Protein AF-A0A832NB08-F1 (afdb_monomer_lite)

Foldseek 3Di:
DWDADPVGFIKDKDWDADLQQFTPDIDIDGGDHPVRVVVVQVVCVVVVHHDFDDDLQVVLVSNVSSVVNNVVVVHDHDPCSCVVNVVSVPDPDDDPHDPQPDADPDQDPVLQLCLLVLCVHPVNVPFAQPFDPVCLVLLVQCVVDPDPVSLLVSLLVCQVPGVDLVSLLVQLVVLRVVLSRCVSVVVNSNSNSSSSLSNCSDVVVVQRLSNRNNSSSNSSVNSVVSNVVCVVVVD

Sequence (235 aa):
MSWEHPDGALKVLKVNHSDLHGVVGLQGWERMAKEEFRALIRRWREVGRVPVEVPLAYCREMLRRAKGPTLRRGRPLPEGYEEWVSLLLGKEGEEEGVTRLEMAEALQAEALSTSAALLQRPEFRTWFLPLPEETASLASAWLHASSEEEREGLISRLLQEHMTRRGATILRTRLLYQAWLLQKEGNEEEARVAVLAATALLREHRIPYEKHPFLRALARKTLEALAAFHQEAGL

Radius of gyration: 19.82 Å; chains: 1; bounding box: 46×37×56 Å

pLDDT: mean 86.88, std 9.96, range [47.56, 97.81]

Secondary structure (DSSP, 8-state):
-EEE-TTSPEEEEEEEEETTTEEEEEEEEEEE-HHHHHHHHHHHHHTT-------HHHHHHHHHHHHHHHHHTTPPPPTTHHHHHHHHH-STT------PPPPPSS--HHHHHGGGGGGGSGGGTT------GGGHHHHHHHHH--SHHHHHHHHHHHHHHH--HHHHHHHHHHHHHHHHHHHHTT-HHHHHHHHHHHHHTSGGG---GGG-HHHHHHHHHHHHHHHHHHHHHT-

Structure (mmCIF, N/CA/C/O backbone):
data_AF-A0A832NB08-F1
#
_entry.id   AF-A0A832NB08-F1
#
loop_
_atom_site.group_PDB
_atom_site.id
_atom_site.type_symbol
_atom_site.label_atom_id
_atom_site.label_alt_id
_atom_site.label_comp_id
_atom_site.label_asym_id
_atom_site.label_entity_id
_atom_site.label_seq_id
_atom_site.pdbx_PDB_ins_code
_atom_site.Cartn_x
_atom_site.Cartn_y
_atom_site.Cartn_z
_atom_site.occupancy
_atom_site.B_iso_or_equiv
_atom_site.auth_seq_id
_atom_site.auth_comp_id
_atom_site.auth_asym_id
_atom_site.auth_atom_id
_atom_site.pdbx_PDB_model_num
ATOM 1 N N . MET A 1 1 ? 11.155 -5.612 -12.902 1.00 85.06 1 MET A N 1
ATOM 2 C CA . MET A 1 1 ? 11.158 -5.316 -14.348 1.00 85.06 1 MET A CA 1
ATOM 3 C C . MET A 1 1 ? 12.196 -6.196 -15.004 1.00 85.06 1 MET A C 1
ATOM 5 O O . MET A 1 1 ? 13.256 -6.374 -14.413 1.00 85.06 1 MET A O 1
ATOM 9 N N . SER A 1 2 ? 11.908 -6.745 -16.177 1.00 82.88 2 SER A N 1
ATOM 10 C CA . SER A 1 2 ? 12.872 -7.530 -16.948 1.00 82.88 2 SER A CA 1
ATOM 11 C C . SER A 1 2 ? 12.629 -7.352 -18.439 1.00 82.88 2 SER A C 1
ATOM 13 O O . SER A 1 2 ? 11.476 -7.227 -18.843 1.00 82.88 2 SER A O 1
ATOM 15 N N . TRP A 1 3 ? 13.691 -7.362 -19.237 1.00 84.94 3 TRP A N 1
ATOM 16 C CA . TRP A 1 3 ? 13.623 -7.356 -20.697 1.00 84.94 3 TRP A CA 1
ATOM 17 C C . TRP A 1 3 ? 14.759 -8.196 -21.280 1.00 84.94 3 TRP A C 1
ATOM 19 O O . TRP A 1 3 ? 15.772 -8.429 -20.620 1.00 84.94 3 TRP A O 1
ATOM 29 N N . GLU A 1 4 ? 14.561 -8.705 -22.491 1.00 84.81 4 GLU A N 1
ATOM 30 C CA . GLU A 1 4 ? 15.495 -9.624 -23.141 1.00 84.81 4 GLU A CA 1
ATOM 31 C C . GLU A 1 4 ? 16.555 -8.859 -23.946 1.00 84.81 4 GLU A C 1
ATOM 33 O O . GLU A 1 4 ? 16.248 -7.900 -24.656 1.00 84.81 4 GLU A O 1
ATOM 38 N N . HIS A 1 5 ? 17.814 -9.273 -23.811 1.00 80.69 5 HIS A N 1
ATOM 39 C CA . HIS A 1 5 ? 18.911 -8.847 -24.670 1.00 80.69 5 HIS A CA 1
ATOM 40 C C . HIS A 1 5 ? 18.878 -9.600 -26.010 1.00 80.69 5 HIS A C 1
ATOM 42 O O . HIS A 1 5 ? 18.359 -10.713 -26.080 1.00 80.69 5 HIS A O 1
ATOM 48 N N . PRO A 1 6 ? 19.515 -9.063 -27.070 1.00 79.62 6 PRO A N 1
ATOM 49 C CA . PRO A 1 6 ? 19.630 -9.754 -28.359 1.00 79.62 6 PRO A CA 1
ATOM 50 C C . PRO A 1 6 ? 20.290 -11.141 -28.291 1.00 79.62 6 PRO A C 1
ATOM 52 O O . PRO A 1 6 ? 20.084 -11.963 -29.176 1.00 79.62 6 PRO A O 1
ATOM 55 N N . ASP A 1 7 ? 21.093 -11.399 -27.258 1.00 85.94 7 ASP A N 1
ATOM 56 C CA . ASP A 1 7 ? 21.782 -12.671 -27.021 1.00 85.94 7 ASP A CA 1
ATOM 57 C C . ASP A 1 7 ? 20.945 -13.690 -26.219 1.00 85.94 7 ASP A C 1
ATOM 59 O O . ASP A 1 7 ? 21.437 -14.768 -25.887 1.00 85.94 7 ASP A O 1
ATOM 63 N N . GLY A 1 8 ? 19.696 -13.352 -25.886 1.00 85.69 8 GLY A N 1
ATOM 64 C CA . GLY A 1 8 ? 18.775 -14.195 -25.127 1.00 85.69 8 GLY A CA 1
ATOM 65 C C . GLY A 1 8 ? 18.919 -14.118 -23.602 1.00 85.69 8 GLY A C 1
ATOM 66 O O . GLY A 1 8 ? 18.133 -14.754 -22.893 1.00 85.69 8 GLY A O 1
ATOM 67 N N . ALA A 1 9 ? 19.876 -13.350 -23.065 1.00 89.62 9 ALA A N 1
ATOM 68 C CA . ALA A 1 9 ? 19.962 -13.088 -21.628 1.00 89.62 9 ALA A CA 1
ATOM 69 C C . ALA A 1 9 ? 18.880 -12.091 -21.182 1.00 89.62 9 ALA A C 1
ATOM 71 O O . ALA A 1 9 ? 18.390 -11.283 -21.966 1.00 89.62 9 ALA A O 1
ATOM 72 N N . LEU A 1 10 ? 18.510 -12.116 -19.902 1.00 90.38 10 LEU A N 1
ATOM 73 C CA . LEU A 1 10 ? 17.588 -11.137 -19.332 1.00 90.38 10 LEU A CA 1
ATOM 74 C C . LEU A 1 10 ? 18.348 -10.043 -18.601 1.00 90.38 10 LEU A C 1
ATOM 76 O O . LEU A 1 10 ? 19.176 -10.320 -17.736 1.00 90.38 10 LEU A O 1
ATOM 80 N N . LYS A 1 11 ? 17.982 -8.799 -18.878 1.00 89.25 11 LYS A N 1
ATOM 81 C CA . LYS A 1 11 ? 18.312 -7.665 -18.029 1.00 89.25 11 LYS A CA 1
ATOM 82 C C . LYS A 1 11 ? 17.186 -7.464 -17.032 1.00 89.25 11 LYS A C 1
ATOM 84 O O . LYS A 1 11 ? 16.015 -7.437 -17.410 1.00 89.25 11 LYS A O 1
ATOM 89 N N . VAL A 1 12 ? 17.514 -7.369 -15.748 1.00 90.62 12 VAL A N 1
ATOM 90 C CA . VAL A 1 12 ? 16.529 -7.357 -14.659 1.00 90.62 12 VAL A CA 1
ATOM 91 C C . VAL A 1 12 ? 16.786 -6.171 -13.747 1.00 90.62 12 VAL A C 1
ATOM 93 O O . VAL A 1 12 ? 17.879 -6.017 -13.219 1.00 90.62 12 VAL A O 1
ATOM 96 N N . LEU A 1 13 ? 15.756 -5.364 -13.506 1.00 90.44 13 LEU A N 1
ATOM 97 C CA . LEU A 1 13 ? 15.777 -4.283 -12.527 1.00 90.44 13 LEU A CA 1
ATOM 98 C C . LEU A 1 13 ? 14.716 -4.524 -11.454 1.00 90.44 13 LEU A C 1
ATOM 100 O O . LEU A 1 13 ? 13.517 -4.646 -11.737 1.00 90.44 13 LEU A O 1
ATOM 104 N N . LYS A 1 14 ? 15.157 -4.534 -10.201 1.00 91.06 14 LYS A N 1
ATOM 105 C CA . LYS A 1 14 ? 14.312 -4.519 -9.013 1.00 91.06 14 LYS A CA 1
ATOM 106 C C . LYS A 1 14 ? 14.439 -3.160 -8.343 1.00 91.06 14 LYS A C 1
ATOM 108 O O . LYS A 1 14 ? 15.530 -2.747 -7.960 1.00 91.06 14 LYS A O 1
ATOM 113 N N . VAL A 1 15 ? 13.303 -2.501 -8.151 1.00 90.75 15 VAL A N 1
ATOM 114 C CA . VAL A 1 15 ? 13.223 -1.245 -7.408 1.00 90.75 15 VAL A CA 1
ATOM 115 C C . VAL A 1 15 ? 12.277 -1.435 -6.239 1.00 90.75 15 VAL A C 1
ATOM 117 O O . VAL A 1 15 ? 11.150 -1.892 -6.410 1.00 90.75 15 VAL A O 1
ATOM 120 N N . ASN A 1 16 ? 12.753 -1.087 -5.050 1.00 89.75 16 ASN A N 1
ATOM 121 C CA . ASN A 1 16 ? 11.930 -0.978 -3.859 1.00 89.75 16 ASN A CA 1
ATOM 122 C C . ASN A 1 16 ? 11.607 0.503 -3.661 1.00 89.75 16 ASN A C 1
ATOM 124 O O . ASN A 1 16 ? 12.513 1.341 -3.636 1.00 89.75 16 ASN A O 1
ATOM 128 N N . HIS A 1 17 ? 10.332 0.830 -3.484 1.00 89.44 17 HIS A N 1
ATOM 129 C CA . HIS A 1 17 ? 9.908 2.193 -3.193 1.00 89.44 17 HIS A CA 1
ATOM 130 C C . HIS A 1 17 ? 8.880 2.235 -2.060 1.00 89.44 17 HIS A C 1
ATOM 132 O O . HIS A 1 17 ? 8.259 1.236 -1.709 1.00 89.44 17 HIS A O 1
ATOM 138 N N . SER A 1 18 ? 8.709 3.425 -1.499 1.00 84.88 18 SER A N 1
ATOM 139 C CA . SER A 1 18 ? 7.729 3.780 -0.482 1.00 84.88 18 SER A CA 1
ATOM 140 C C . SER A 1 18 ? 7.059 5.085 -0.900 1.00 84.88 18 SER A C 1
ATOM 142 O O . SER A 1 18 ? 7.736 6.007 -1.350 1.00 84.88 18 SER A O 1
ATOM 144 N N . ASP A 1 19 ? 5.747 5.212 -0.711 1.00 79.06 19 ASP A N 1
ATOM 145 C CA . ASP A 1 19 ? 5.048 6.476 -0.998 1.00 79.06 19 ASP A CA 1
ATOM 146 C C . ASP A 1 19 ? 5.542 7.631 -0.113 1.00 79.06 19 ASP A C 1
ATOM 148 O O . ASP A 1 19 ? 5.446 8.804 -0.484 1.00 79.06 19 ASP A O 1
ATOM 152 N N . LEU A 1 20 ? 6.093 7.296 1.058 1.00 77.12 20 LEU A N 1
ATOM 153 C CA . LEU A 1 20 ? 6.637 8.254 2.011 1.00 77.12 20 LEU A CA 1
ATOM 154 C C . LEU A 1 20 ? 8.099 8.576 1.739 1.00 77.12 20 LEU A C 1
ATOM 156 O O . LEU A 1 20 ? 8.462 9.754 1.714 1.00 77.12 20 LEU A O 1
ATOM 160 N N . HIS A 1 21 ? 8.922 7.545 1.551 1.00 82.50 21 HIS A N 1
ATOM 161 C CA . HIS A 1 21 ? 10.378 7.686 1.476 1.00 82.50 21 HIS A CA 1
ATOM 162 C C . HIS A 1 21 ? 10.926 7.710 0.044 1.00 82.50 21 HIS A C 1
ATOM 164 O O . HIS A 1 21 ? 12.120 7.941 -0.136 1.00 82.50 21 HIS A O 1
ATOM 170 N N . GLY A 1 22 ? 10.066 7.512 -0.955 1.00 89.62 22 GLY A N 1
ATOM 171 C CA . GLY A 1 22 ? 10.437 7.437 -2.362 1.00 89.62 22 GLY A CA 1
ATOM 172 C C . GLY A 1 22 ? 11.173 6.143 -2.687 1.00 89.62 22 GLY A C 1
ATOM 173 O O . GLY A 1 22 ? 10.848 5.089 -2.146 1.00 89.62 22 GLY A O 1
ATOM 174 N N . VAL A 1 23 ? 12.159 6.202 -3.575 1.00 92.06 23 VAL A N 1
ATOM 175 C CA . VAL A 1 23 ? 13.036 5.069 -3.899 1.00 92.06 23 VAL A CA 1
ATOM 176 C C . VAL A 1 23 ? 13.886 4.720 -2.675 1.00 92.06 23 VAL A C 1
ATOM 178 O O . VAL A 1 23 ? 14.671 5.542 -2.208 1.00 92.06 23 VAL A O 1
ATOM 181 N N . VAL A 1 24 ? 13.722 3.502 -2.149 1.00 90.56 24 VAL A N 1
ATOM 182 C CA . VAL A 1 24 ? 14.436 3.022 -0.949 1.00 90.56 24 VAL A CA 1
ATOM 183 C C . VAL A 1 24 ? 15.521 2.000 -1.265 1.00 90.56 24 VAL A C 1
ATOM 185 O O . VAL A 1 24 ? 16.381 1.747 -0.429 1.00 90.56 24 VAL A O 1
ATOM 188 N N . GLY A 1 25 ? 15.505 1.412 -2.459 1.00 91.25 25 GLY A N 1
ATOM 189 C CA . GLY A 1 25 ? 16.551 0.496 -2.888 1.00 91.25 25 GLY A CA 1
ATOM 190 C C . GLY A 1 25 ? 16.430 0.130 -4.356 1.00 91.25 25 GLY A C 1
ATOM 191 O O . GLY A 1 25 ? 15.337 0.150 -4.926 1.00 91.25 25 GLY A O 1
ATOM 192 N N . LEU A 1 26 ? 17.565 -0.222 -4.947 1.00 92.50 26 LEU A N 1
ATOM 193 C CA . LEU A 1 26 ? 17.692 -0.589 -6.348 1.00 92.50 26 LEU A CA 1
ATOM 194 C C . LEU A 1 26 ? 18.685 -1.745 -6.474 1.00 92.50 26 LEU A C 1
ATOM 196 O O . LEU A 1 26 ? 19.724 -1.745 -5.822 1.00 92.50 26 LEU A O 1
ATOM 200 N N . GLN A 1 27 ? 18.333 -2.747 -7.273 1.00 91.62 27 GLN A N 1
ATOM 201 C CA . GLN A 1 27 ? 19.201 -3.868 -7.623 1.00 91.62 27 GLN A CA 1
ATOM 202 C C . GLN A 1 27 ? 19.004 -4.184 -9.100 1.00 91.62 27 GLN A C 1
ATOM 204 O O . GLN A 1 27 ? 17.877 -4.448 -9.528 1.00 91.62 27 GLN A O 1
ATOM 209 N N . GLY A 1 28 ? 20.089 -4.139 -9.863 1.00 90.25 28 GLY A N 1
ATOM 210 C CA . GLY A 1 28 ? 20.092 -4.428 -11.287 1.00 90.25 28 GLY A CA 1
ATOM 211 C C . GLY A 1 28 ? 20.997 -5.608 -11.615 1.00 90.25 28 GLY A C 1
ATOM 212 O O . GLY A 1 28 ? 22.054 -5.774 -11.010 1.00 90.25 28 GLY A O 1
ATOM 213 N N . TRP A 1 29 ? 20.576 -6.417 -12.578 1.00 91.81 29 TRP A N 1
ATOM 214 C CA . TRP A 1 29 ? 21.353 -7.501 -13.166 1.00 91.81 29 TRP A CA 1
ATOM 215 C C . TRP A 1 29 ? 21.389 -7.281 -14.671 1.00 91.81 29 TRP A C 1
ATOM 217 O O . TRP A 1 29 ? 20.349 -7.354 -15.323 1.00 91.81 29 TRP A O 1
ATOM 227 N N . GLU A 1 30 ? 22.568 -6.970 -15.211 1.00 88.31 30 GLU A N 1
ATOM 228 C CA . GLU A 1 30 ? 22.735 -6.685 -16.643 1.00 88.31 30 GLU A CA 1
ATOM 229 C C . GLU A 1 30 ? 22.433 -7.920 -17.491 1.00 88.31 30 GLU A C 1
ATOM 231 O O . GLU A 1 30 ? 21.777 -7.835 -18.522 1.00 88.31 30 GLU A O 1
ATOM 236 N N . ARG A 1 31 ? 22.892 -9.082 -17.019 1.00 90.94 31 ARG A N 1
ATOM 237 C CA . ARG A 1 31 ? 22.706 -10.374 -17.671 1.00 90.94 31 ARG A CA 1
ATOM 238 C C . ARG A 1 31 ? 22.331 -11.400 -16.612 1.00 90.94 31 ARG A C 1
ATOM 240 O O . ARG A 1 31 ? 23.099 -11.650 -15.689 1.00 90.94 31 ARG A O 1
ATOM 247 N N . MET A 1 32 ? 21.144 -11.967 -16.748 1.00 94.12 32 MET A N 1
ATOM 248 C CA . MET A 1 32 ? 20.602 -13.042 -15.927 1.00 94.12 32 MET A CA 1
ATOM 249 C C . MET A 1 32 ? 20.100 -14.138 -16.861 1.00 94.12 32 MET A C 1
ATOM 251 O O . MET A 1 32 ? 19.381 -13.853 -17.823 1.00 94.12 32 MET A O 1
ATOM 255 N N . ALA A 1 33 ? 20.461 -15.392 -16.594 1.00 93.69 33 ALA A N 1
ATOM 256 C CA . ALA A 1 33 ? 19.932 -16.498 -17.384 1.00 93.69 33 ALA A CA 1
ATOM 257 C C . ALA A 1 33 ? 18.415 -16.635 -17.161 1.00 93.69 33 ALA A C 1
ATOM 259 O O . ALA A 1 33 ? 17.898 -16.368 -16.069 1.00 93.69 33 ALA A O 1
ATOM 260 N N . LYS A 1 34 ? 17.671 -17.086 -18.179 1.00 91.94 34 LYS A N 1
ATOM 261 C CA . LYS A 1 34 ? 16.209 -17.267 -18.075 1.00 91.94 34 LYS A CA 1
ATOM 262 C C . LYS A 1 34 ? 15.845 -18.239 -16.947 1.00 91.94 34 LYS A C 1
ATOM 264 O O . LYS A 1 34 ? 14.847 -18.045 -16.254 1.00 91.94 34 LYS A O 1
ATOM 269 N N . GLU A 1 35 ? 16.667 -19.257 -16.720 1.00 93.44 35 GLU A N 1
ATOM 270 C CA . GLU A 1 35 ? 16.520 -20.255 -15.659 1.00 93.44 35 GLU A CA 1
ATOM 271 C C . GLU A 1 35 ? 16.689 -19.633 -14.268 1.00 93.44 35 GLU A C 1
ATOM 273 O O . GLU A 1 35 ? 15.883 -19.901 -13.372 1.00 93.44 35 GLU A O 1
ATOM 278 N N . GLU A 1 36 ? 17.685 -18.759 -14.099 1.00 93.56 36 GLU A N 1
ATOM 279 C CA . GLU A 1 36 ? 17.924 -18.017 -12.856 1.00 93.56 36 GLU A CA 1
ATOM 280 C C . GLU A 1 36 ? 16.775 -17.055 -12.560 1.00 93.56 36 GLU A C 1
ATOM 282 O O . GLU A 1 36 ? 16.286 -16.995 -11.428 1.00 93.56 36 GLU A O 1
ATOM 287 N N . PHE A 1 37 ? 16.283 -16.357 -13.586 1.00 92.38 37 PHE A N 1
ATOM 288 C CA . PHE A 1 37 ? 15.125 -15.481 -13.458 1.00 92.38 37 PHE A CA 1
ATOM 289 C C . PHE A 1 37 ? 13.874 -16.268 -13.059 1.00 92.38 37 PHE A C 1
ATOM 291 O O . PHE A 1 37 ? 13.193 -15.909 -12.100 1.00 92.38 37 PHE A O 1
ATOM 298 N N . ARG A 1 38 ? 13.601 -17.408 -13.705 1.00 92.12 38 ARG A N 1
ATOM 299 C CA . ARG A 1 38 ? 12.498 -18.303 -13.311 1.00 92.12 38 ARG A CA 1
ATOM 300 C C . ARG A 1 38 ? 12.652 -18.795 -11.869 1.00 92.12 38 ARG A C 1
ATOM 302 O O . ARG A 1 38 ? 11.662 -18.851 -11.143 1.00 92.12 38 ARG A O 1
ATOM 309 N N . ALA A 1 39 ? 13.867 -19.120 -11.427 1.00 92.81 39 ALA A N 1
ATOM 310 C CA . ALA A 1 39 ? 14.133 -19.503 -10.040 1.00 92.81 39 ALA A CA 1
ATOM 311 C C . ALA A 1 39 ? 13.919 -18.339 -9.054 1.00 92.81 39 ALA A C 1
ATOM 313 O O . ALA A 1 39 ? 13.398 -18.546 -7.959 1.00 92.81 39 ALA A O 1
ATOM 314 N N . LEU A 1 40 ? 14.271 -17.105 -9.429 1.00 90.81 40 LEU A N 1
ATOM 315 C CA . LEU A 1 40 ? 13.954 -15.901 -8.657 1.00 90.81 40 LEU A CA 1
ATOM 316 C C . LEU A 1 40 ? 12.436 -15.711 -8.513 1.00 90.81 40 LEU A C 1
ATOM 318 O O . LEU A 1 40 ? 11.954 -15.517 -7.399 1.00 90.81 40 LEU A O 1
ATOM 322 N N . ILE A 1 41 ? 11.688 -15.835 -9.612 1.00 90.81 41 ILE A N 1
ATOM 323 C CA . ILE A 1 41 ? 10.224 -15.731 -9.617 1.00 90.81 41 ILE A CA 1
ATOM 324 C C . ILE A 1 41 ? 9.569 -16.828 -8.765 1.00 90.81 41 ILE A C 1
ATOM 326 O O . ILE A 1 41 ? 8.650 -16.534 -8.001 1.00 90.81 41 ILE A O 1
ATOM 330 N N . ARG A 1 42 ? 10.052 -18.077 -8.831 1.00 91.06 42 ARG A N 1
ATOM 331 C CA . ARG A 1 42 ? 9.555 -19.169 -7.970 1.00 91.06 42 ARG A CA 1
ATOM 332 C C . ARG A 1 42 ? 9.747 -18.866 -6.484 1.00 91.06 42 ARG A C 1
ATOM 334 O O . ARG A 1 42 ? 8.775 -18.929 -5.739 1.00 91.06 42 ARG A O 1
ATOM 341 N N . ARG A 1 43 ? 10.941 -18.415 -6.083 1.00 89.81 43 ARG A N 1
ATOM 342 C CA . ARG A 1 43 ? 11.218 -18.004 -4.693 1.00 89.81 43 ARG A CA 1
ATOM 343 C C . ARG A 1 43 ? 10.301 -16.880 -4.218 1.00 89.81 43 ARG A C 1
ATOM 345 O O . ARG A 1 43 ? 9.910 -16.850 -3.059 1.00 89.81 43 ARG A O 1
ATOM 352 N N . TRP A 1 44 ? 9.950 -15.937 -5.094 1.00 87.69 44 TRP A N 1
ATOM 353 C CA . TRP A 1 44 ? 8.986 -14.889 -4.751 1.00 87.69 44 TRP A CA 1
ATOM 354 C C . TRP A 1 44 ? 7.592 -15.461 -4.498 1.00 87.69 44 TRP A C 1
ATOM 356 O O . TRP A 1 44 ? 6.975 -15.104 -3.496 1.00 87.69 44 TRP A O 1
ATOM 366 N N . ARG A 1 45 ? 7.134 -16.398 -5.333 1.00 86.06 45 ARG A N 1
ATOM 367 C CA . ARG A 1 45 ? 5.841 -17.069 -5.139 1.00 86.06 45 ARG A CA 1
ATOM 368 C C . ARG A 1 45 ? 5.790 -17.865 -3.835 1.00 86.06 45 ARG A C 1
ATOM 370 O O . ARG A 1 45 ? 4.788 -17.788 -3.137 1.00 86.06 45 ARG A O 1
ATOM 377 N N . GLU A 1 46 ? 6.874 -18.550 -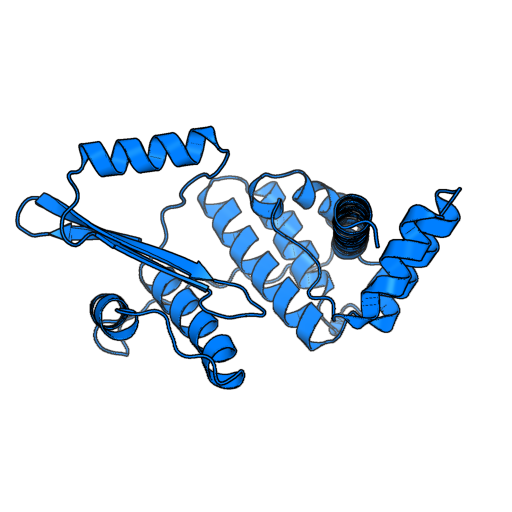3.472 1.00 87.06 46 GLU A N 1
ATOM 378 C CA . GLU A 1 46 ? 6.988 -19.297 -2.206 1.00 87.06 46 GLU A CA 1
ATOM 379 C C . GLU A 1 46 ? 6.803 -18.402 -0.970 1.00 87.06 46 GLU A C 1
ATOM 381 O O . GLU A 1 46 ? 6.228 -18.835 0.025 1.00 87.06 46 GLU A O 1
ATOM 386 N N . VAL A 1 47 ? 7.218 -17.131 -1.039 1.00 82.50 47 VAL A N 1
ATOM 387 C CA . VAL A 1 47 ? 7.003 -16.144 0.037 1.00 82.50 47 VAL A CA 1
ATOM 388 C C . VAL A 1 47 ? 5.723 -15.314 -0.147 1.00 82.50 47 VAL A C 1
ATOM 390 O O . VAL A 1 47 ? 5.580 -14.249 0.460 1.00 82.50 47 VAL A O 1
ATOM 393 N N . GLY A 1 48 ? 4.801 -15.772 -0.998 1.00 78.00 48 GLY A N 1
ATOM 394 C CA . GLY A 1 48 ? 3.503 -15.136 -1.238 1.00 78.00 48 GLY A CA 1
ATOM 395 C C . GLY A 1 48 ? 3.560 -13.862 -2.085 1.00 78.00 48 GLY A C 1
ATOM 396 O O . GLY A 1 48 ? 2.639 -13.052 -2.030 1.00 78.00 48 GLY A O 1
ATOM 397 N N . ARG A 1 49 ? 4.639 -13.642 -2.847 1.00 79.44 49 ARG A N 1
ATOM 398 C CA . ARG A 1 49 ? 4.758 -12.525 -3.796 1.00 79.44 49 ARG A CA 1
ATOM 399 C C . ARG A 1 49 ? 4.494 -13.028 -5.208 1.00 79.44 49 ARG A C 1
ATOM 401 O O . ARG A 1 49 ? 5.331 -13.712 -5.798 1.00 79.44 49 ARG A O 1
ATOM 408 N N . VAL A 1 50 ? 3.344 -12.663 -5.760 1.00 78.56 50 VAL A N 1
ATOM 409 C CA . VAL A 1 50 ? 2.972 -13.012 -7.132 1.00 78.56 50 VAL A CA 1
ATOM 410 C C . VAL A 1 50 ? 3.450 -11.898 -8.071 1.00 78.56 50 VAL A C 1
ATOM 412 O O . VAL A 1 50 ? 3.090 -10.738 -7.881 1.00 78.56 50 VAL A O 1
ATOM 415 N N . PRO A 1 51 ? 4.329 -12.193 -9.044 1.00 82.69 51 PRO A N 1
ATOM 416 C CA . PRO A 1 51 ? 4.703 -11.215 -10.050 1.00 82.69 51 PRO A CA 1
ATOM 417 C C . PRO A 1 51 ? 3.576 -11.068 -11.070 1.00 82.69 51 PRO A C 1
ATOM 419 O O . PRO A 1 51 ? 3.116 -12.065 -11.625 1.00 82.69 51 PRO A O 1
ATOM 422 N N . VAL A 1 52 ? 3.203 -9.820 -11.342 1.00 83.38 52 VAL A N 1
ATOM 423 C CA . VAL A 1 52 ? 2.213 -9.444 -12.354 1.00 83.38 52 VAL A CA 1
ATOM 424 C C . VAL A 1 52 ? 2.938 -8.876 -13.566 1.00 83.38 52 VAL A C 1
ATOM 426 O O . VAL A 1 52 ? 3.858 -8.064 -13.426 1.00 83.38 52 VAL A O 1
ATOM 429 N N . GLU A 1 53 ? 2.533 -9.304 -14.758 1.00 84.75 53 GLU A N 1
ATOM 430 C CA . GLU A 1 53 ? 3.002 -8.706 -16.003 1.00 84.75 53 GLU A CA 1
ATOM 431 C C . GLU A 1 53 ? 2.277 -7.380 -16.243 1.00 84.75 53 GLU A C 1
ATOM 433 O O . GLU A 1 53 ? 1.050 -7.296 -16.182 1.00 84.75 53 GLU A O 1
ATOM 438 N N . VAL A 1 54 ? 3.046 -6.319 -16.483 1.00 83.44 54 VA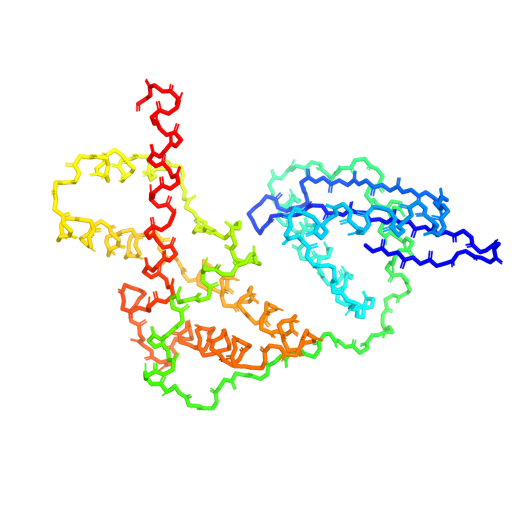L A N 1
ATOM 439 C CA . VAL A 1 54 ? 2.527 -4.955 -16.619 1.00 83.44 54 VAL A CA 1
ATOM 440 C C . VAL A 1 54 ? 3.185 -4.254 -17.807 1.00 83.44 54 VAL A C 1
ATOM 442 O O . VAL A 1 54 ? 4.347 -4.542 -18.108 1.00 83.44 54 VAL A O 1
ATOM 445 N N . PRO A 1 55 ? 2.501 -3.297 -18.462 1.00 83.12 55 PRO A N 1
ATOM 446 C CA . PRO A 1 55 ? 3.112 -2.494 -19.511 1.00 83.12 55 PRO A CA 1
ATOM 447 C C . PRO A 1 55 ? 4.336 -1.724 -19.002 1.00 83.12 55 PRO A C 1
ATOM 449 O O . PRO A 1 55 ? 4.397 -1.305 -17.842 1.00 83.12 55 PRO A O 1
ATOM 452 N N . LEU A 1 56 ? 5.294 -1.456 -19.889 1.00 80.00 56 LEU A N 1
ATOM 453 C CA . LEU A 1 56 ? 6.487 -0.674 -19.551 1.00 80.00 56 LEU A CA 1
ATOM 454 C C . LEU A 1 56 ? 6.136 0.732 -19.026 1.00 80.00 56 LEU A C 1
ATOM 456 O O . LEU A 1 56 ? 6.761 1.205 -18.074 1.00 80.00 56 LEU A O 1
ATOM 460 N N . ALA A 1 57 ? 5.084 1.351 -19.570 1.00 79.56 57 ALA A N 1
ATOM 461 C CA . ALA A 1 57 ? 4.575 2.649 -19.124 1.00 79.56 57 ALA A CA 1
ATOM 462 C C . ALA A 1 57 ? 4.179 2.665 -17.641 1.00 79.56 57 ALA A C 1
ATOM 464 O O . ALA A 1 57 ? 4.463 3.628 -16.926 1.00 79.56 57 ALA A O 1
ATOM 465 N N . TYR A 1 58 ? 3.609 1.565 -17.135 1.00 82.75 58 TYR A N 1
ATOM 466 C CA . TYR A 1 58 ? 3.322 1.413 -15.708 1.00 82.75 58 TYR A CA 1
ATOM 467 C C . TYR A 1 58 ? 4.600 1.503 -14.878 1.00 82.75 58 TYR A C 1
ATOM 469 O O . TYR A 1 58 ? 4.679 2.255 -13.907 1.00 82.75 58 TYR A O 1
ATOM 477 N N . CYS A 1 59 ? 5.622 0.751 -15.281 1.00 84.19 59 CYS A N 1
ATOM 478 C CA . CYS A 1 59 ? 6.892 0.710 -14.576 1.00 84.19 59 CYS A CA 1
ATOM 479 C C . CYS A 1 59 ? 7.559 2.091 -14.528 1.00 84.19 59 CYS A C 1
ATOM 481 O O . CYS A 1 59 ? 8.025 2.521 -13.471 1.00 84.19 59 CYS A O 1
ATOM 483 N N . ARG A 1 60 ? 7.559 2.809 -15.655 1.00 82.00 60 ARG A N 1
ATOM 484 C CA . ARG A 1 60 ? 8.110 4.166 -15.762 1.00 82.00 60 ARG A CA 1
ATOM 485 C C . ARG A 1 60 ? 7.352 5.159 -14.885 1.00 82.00 60 ARG A C 1
ATOM 487 O O . ARG A 1 60 ? 7.985 5.924 -14.160 1.00 82.00 60 ARG A O 1
ATOM 494 N N . GLU A 1 61 ? 6.022 5.114 -14.884 1.00 82.31 61 GLU A N 1
ATOM 495 C CA . GLU A 1 61 ? 5.204 5.969 -14.020 1.00 82.31 61 GLU A CA 1
ATOM 496 C C . GLU A 1 61 ? 5.491 5.720 -12.534 1.00 82.31 61 GLU A C 1
ATOM 498 O O . GLU A 1 61 ? 5.693 6.665 -11.768 1.00 82.31 61 GLU A O 1
ATOM 503 N N . MET A 1 62 ? 5.602 4.456 -12.117 1.00 85.25 62 MET A N 1
ATOM 504 C CA . MET A 1 62 ? 5.943 4.121 -10.732 1.00 85.25 62 MET A CA 1
ATOM 505 C C . MET A 1 62 ? 7.322 4.659 -10.324 1.00 85.25 62 MET A C 1
ATOM 507 O O . MET A 1 62 ? 7.467 5.195 -9.222 1.00 85.25 62 MET A O 1
ATOM 511 N N . LEU A 1 63 ? 8.317 4.603 -11.216 1.00 87.31 63 LEU A N 1
ATOM 512 C CA . LEU A 1 63 ? 9.643 5.186 -10.979 1.00 87.31 63 LEU A CA 1
ATOM 513 C C . LEU A 1 63 ? 9.591 6.716 -10.867 1.00 87.31 63 LEU A C 1
ATOM 515 O O . LEU A 1 63 ? 10.138 7.280 -9.916 1.00 87.31 63 LEU A O 1
ATOM 519 N N . ARG A 1 64 ? 8.885 7.399 -11.780 1.00 84.62 64 ARG A N 1
ATOM 520 C CA . ARG A 1 64 ? 8.694 8.862 -11.728 1.00 84.62 64 ARG A CA 1
ATOM 521 C C . ARG A 1 64 ? 8.040 9.286 -10.410 1.00 84.62 64 ARG A C 1
ATOM 523 O O . ARG A 1 64 ? 8.527 10.199 -9.737 1.00 84.62 64 ARG A O 1
ATOM 530 N N . ARG A 1 65 ? 6.985 8.578 -9.990 1.00 83.19 65 ARG A N 1
ATOM 531 C CA . ARG A 1 65 ? 6.275 8.840 -8.728 1.00 83.19 65 ARG A CA 1
ATOM 532 C C . ARG A 1 65 ? 7.145 8.585 -7.500 1.00 83.19 65 ARG A C 1
ATOM 534 O O . ARG A 1 65 ? 7.075 9.366 -6.551 1.00 83.19 65 ARG A O 1
ATOM 541 N N . ALA A 1 66 ? 7.983 7.550 -7.524 1.00 88.12 66 ALA A N 1
ATOM 542 C CA . ALA A 1 66 ? 8.901 7.229 -6.433 1.00 88.12 66 ALA A CA 1
ATOM 543 C C . ALA A 1 66 ? 10.084 8.212 -6.322 1.00 88.12 66 ALA A C 1
ATOM 545 O O . ALA A 1 66 ? 10.545 8.473 -5.210 1.00 88.12 66 ALA A O 1
ATOM 546 N N . LYS A 1 67 ? 10.552 8.800 -7.433 1.00 89.12 67 LYS A N 1
ATOM 547 C CA . LYS A 1 67 ? 11.668 9.770 -7.452 1.00 89.12 67 LYS A CA 1
ATOM 548 C C . LYS A 1 67 ? 11.347 11.042 -6.660 1.00 89.12 67 LYS A C 1
ATOM 550 O O . LYS A 1 67 ? 12.165 11.518 -5.874 1.00 89.12 67 LYS A O 1
ATOM 555 N N . GLY A 1 68 ? 10.138 11.583 -6.829 1.00 86.62 68 GLY A N 1
ATOM 556 C CA . GLY A 1 68 ? 9.731 12.860 -6.229 1.00 86.62 68 GLY A CA 1
ATOM 557 C C . GLY A 1 68 ? 9.880 12.929 -4.697 1.00 86.62 68 GLY A C 1
ATOM 558 O O . GLY A 1 68 ? 10.487 13.876 -4.197 1.00 86.62 68 GLY A O 1
ATOM 559 N N . PRO A 1 69 ? 9.335 11.970 -3.921 1.00 85.69 69 PRO A N 1
ATOM 560 C CA . PRO A 1 69 ? 9.509 11.938 -2.470 1.00 85.69 69 PRO A CA 1
ATOM 561 C C . PRO A 1 69 ? 10.969 11.829 -2.008 1.00 85.69 69 PRO A C 1
ATOM 563 O O . PRO A 1 69 ? 11.301 12.461 -1.007 1.00 85.69 69 PRO A O 1
ATOM 566 N N . THR A 1 70 ? 11.833 11.095 -2.723 1.00 86.62 70 THR A N 1
ATOM 567 C CA . THR A 1 70 ? 13.269 10.992 -2.393 1.00 86.62 70 THR A CA 1
ATOM 568 C C . THR A 1 70 ? 13.940 12.362 -2.473 1.00 86.62 70 THR A C 1
ATOM 570 O O . THR A 1 70 ? 14.531 12.819 -1.494 1.00 86.62 70 THR A O 1
ATOM 573 N N . LEU A 1 71 ? 13.758 13.059 -3.600 1.00 88.81 71 LEU A N 1
ATOM 574 C CA . LEU A 1 71 ? 14.389 14.358 -3.849 1.00 88.81 71 LEU A CA 1
ATOM 575 C C . LEU A 1 71 ? 13.857 15.460 -2.927 1.00 88.81 71 LEU A C 1
ATOM 577 O O . LEU A 1 71 ? 14.637 16.226 -2.371 1.00 88.81 71 LEU A O 1
ATOM 581 N N . ARG A 1 72 ? 12.537 15.521 -2.696 1.00 87.12 72 ARG A N 1
ATOM 582 C CA . ARG A 1 72 ? 11.935 16.524 -1.792 1.00 87.12 72 ARG A CA 1
ATOM 583 C C . ARG A 1 72 ? 12.425 16.420 -0.348 1.00 87.12 72 ARG A C 1
ATOM 585 O O . ARG A 1 72 ? 12.335 17.397 0.383 1.00 87.12 72 ARG A O 1
ATOM 592 N N . ARG A 1 73 ? 12.902 15.245 0.070 1.00 85.31 73 ARG A N 1
ATOM 593 C CA . ARG A 1 73 ? 13.480 15.014 1.401 1.00 85.31 73 ARG A CA 1
ATOM 594 C C . ARG A 1 73 ? 14.998 15.242 1.440 1.00 85.31 73 ARG A C 1
ATOM 596 O O . ARG A 1 73 ? 15.615 14.916 2.445 1.00 85.31 73 ARG A O 1
ATOM 603 N N . GLY A 1 74 ? 15.605 15.732 0.355 1.00 87.62 74 GLY A N 1
ATOM 604 C CA . GLY A 1 74 ? 17.051 15.950 0.265 1.00 87.62 74 GLY A CA 1
ATOM 605 C C . GLY A 1 74 ? 17.881 14.664 0.305 1.00 87.62 74 GLY A C 1
ATOM 606 O O . GLY A 1 74 ? 19.078 14.721 0.566 1.00 87.62 74 GLY A O 1
ATOM 607 N N . ARG A 1 75 ? 17.266 13.494 0.077 1.00 88.69 75 ARG A N 1
ATOM 608 C CA . ARG A 1 75 ? 17.988 12.218 0.054 1.00 88.69 75 ARG A CA 1
ATOM 609 C C . ARG A 1 75 ? 18.571 11.974 -1.340 1.00 88.69 75 ARG A C 1
ATOM 611 O O . ARG A 1 75 ? 17.872 12.225 -2.325 1.00 88.69 75 ARG A O 1
ATOM 618 N N . PRO A 1 76 ? 19.798 11.437 -1.442 1.00 90.94 76 PRO A N 1
ATOM 619 C CA . PRO A 1 76 ? 20.313 10.973 -2.720 1.00 90.94 76 PRO A CA 1
ATOM 620 C C . PRO A 1 76 ? 19.500 9.767 -3.208 1.00 90.94 76 PRO A C 1
ATOM 622 O O . PRO A 1 76 ? 18.963 8.989 -2.412 1.00 90.94 76 PRO A O 1
ATOM 625 N N . LEU A 1 77 ? 19.408 9.615 -4.527 1.00 91.75 77 LEU A N 1
ATOM 626 C CA . LEU A 1 77 ? 18.900 8.387 -5.136 1.00 91.75 77 LEU A CA 1
ATOM 627 C C . LEU A 1 77 ? 19.920 7.254 -4.929 1.00 91.75 77 LEU A C 1
ATOM 629 O O . LEU A 1 77 ? 21.111 7.542 -4.797 1.00 91.75 77 LEU A O 1
ATOM 633 N N . PRO A 1 78 ? 19.486 5.979 -4.899 1.00 91.62 78 PRO A N 1
ATOM 634 C CA . PRO A 1 78 ? 20.419 4.858 -4.849 1.00 91.62 78 PRO A CA 1
ATOM 635 C C . PRO A 1 78 ? 21.422 4.893 -6.006 1.00 91.62 78 PRO A C 1
ATOM 637 O O . PRO A 1 78 ? 21.095 5.341 -7.108 1.00 91.62 78 PRO A O 1
ATOM 640 N N . GLU A 1 79 ? 22.625 4.381 -5.759 1.00 90.12 79 GLU A N 1
ATOM 641 C CA . GLU A 1 79 ? 23.662 4.238 -6.782 1.00 90.12 79 GLU A CA 1
ATOM 642 C C . GLU A 1 79 ? 23.135 3.472 -8.008 1.00 90.12 79 GLU A C 1
ATOM 644 O O . GLU A 1 79 ? 22.331 2.542 -7.887 1.00 90.12 79 GLU A O 1
ATOM 649 N N . GLY A 1 80 ? 23.529 3.917 -9.203 1.00 87.75 80 GLY A N 1
ATOM 650 C CA . GLY A 1 80 ? 23.065 3.357 -10.473 1.00 8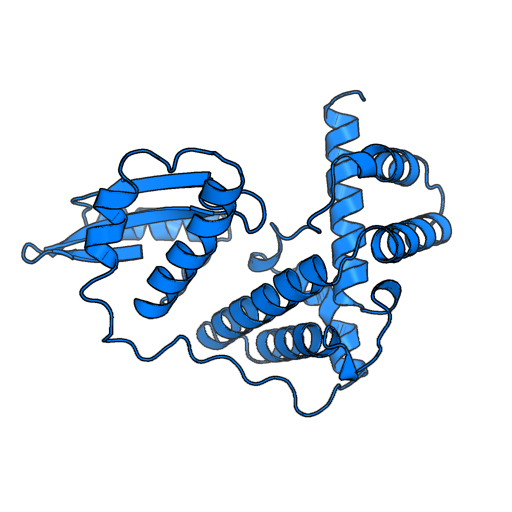7.75 80 GLY A CA 1
ATOM 651 C C . GLY A 1 80 ? 21.621 3.711 -10.853 1.00 87.75 80 GLY A C 1
ATOM 652 O O . GLY A 1 80 ? 21.168 3.291 -11.914 1.00 87.75 80 GLY A O 1
ATOM 653 N N . TYR A 1 81 ? 20.872 4.484 -10.051 1.00 90.00 81 TYR A N 1
ATOM 654 C CA . TYR A 1 81 ? 19.474 4.806 -10.373 1.00 90.00 81 TYR A CA 1
ATOM 655 C C . TYR A 1 81 ? 19.316 5.460 -11.747 1.00 90.00 81 TYR A C 1
ATOM 657 O O . TYR A 1 81 ? 18.522 4.983 -12.551 1.00 90.00 81 TYR A O 1
ATOM 665 N N . GLU A 1 82 ? 20.062 6.528 -12.035 1.00 87.69 82 GLU A N 1
ATOM 666 C CA . GLU A 1 82 ? 19.919 7.238 -13.315 1.00 87.69 82 GLU A CA 1
ATOM 667 C C . GLU A 1 82 ? 20.356 6.361 -14.499 1.00 87.69 82 GLU A C 1
ATOM 669 O O . GLU A 1 82 ? 19.701 6.362 -15.537 1.00 87.69 82 GLU A O 1
ATOM 674 N N . GLU A 1 83 ? 21.389 5.532 -14.332 1.00 87.00 83 GLU A N 1
ATOM 675 C CA . GLU A 1 83 ? 21.839 4.582 -15.357 1.00 87.00 83 GLU A CA 1
ATOM 676 C C . GLU A 1 83 ? 20.741 3.562 -15.677 1.00 87.00 83 GLU A C 1
ATOM 678 O O . GLU A 1 83 ? 20.290 3.454 -16.814 1.00 87.00 83 GLU A O 1
ATOM 683 N N . TRP A 1 84 ? 20.228 2.872 -14.659 1.00 84.81 84 TRP A N 1
ATOM 684 C CA . TRP A 1 84 ? 19.197 1.849 -14.821 1.00 84.81 84 TRP A CA 1
ATOM 685 C C . TRP A 1 84 ? 17.869 2.405 -15.326 1.00 84.81 84 TRP A C 1
ATOM 687 O O . TRP A 1 84 ? 17.177 1.757 -16.113 1.00 84.81 84 TRP A O 1
ATOM 697 N N . VAL A 1 85 ? 17.495 3.598 -14.870 1.00 79.69 85 VAL A N 1
ATOM 698 C CA . VAL A 1 85 ? 16.218 4.215 -15.221 1.00 79.69 85 VAL A CA 1
ATOM 699 C C . VAL A 1 85 ? 16.282 4.906 -16.583 1.00 79.69 85 VAL A C 1
ATOM 701 O O . VAL A 1 85 ? 15.292 4.851 -17.309 1.00 79.69 85 VAL A O 1
ATOM 704 N N . SER A 1 86 ? 17.423 5.466 -16.998 1.00 79.31 86 SER A N 1
ATOM 705 C CA . SER A 1 86 ? 17.589 6.017 -18.356 1.00 79.31 86 SER A CA 1
ATOM 706 C C . SER A 1 86 ? 17.398 4.953 -19.440 1.00 79.31 86 SER A C 1
ATOM 708 O O . SER A 1 86 ? 16.735 5.202 -20.445 1.00 79.31 86 SER A O 1
ATOM 710 N N . LEU A 1 87 ? 17.875 3.733 -19.186 1.00 74.44 87 LEU A N 1
ATOM 711 C CA . LEU A 1 87 ?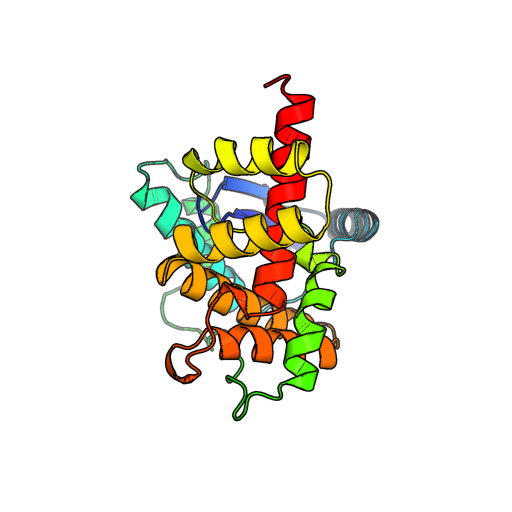 17.675 2.574 -20.058 1.00 74.44 87 LEU A CA 1
ATOM 712 C C . LEU A 1 87 ? 16.207 2.162 -20.167 1.00 74.44 87 LEU A C 1
ATOM 714 O O . LEU A 1 87 ? 15.776 1.640 -21.192 1.00 74.44 87 LEU A O 1
ATOM 718 N N . LEU A 1 88 ? 15.438 2.390 -19.103 1.00 73.44 88 LEU A N 1
ATOM 719 C CA . LEU A 1 88 ? 14.017 2.097 -19.086 1.00 73.44 88 LEU A CA 1
ATOM 720 C C . LEU A 1 88 ? 13.198 3.205 -19.719 1.00 73.44 88 LEU A C 1
ATOM 722 O O . LEU A 1 88 ? 12.236 2.869 -20.390 1.00 73.44 88 LEU A O 1
ATOM 726 N N . LEU A 1 89 ? 13.520 4.483 -19.508 1.00 65.12 89 LEU A N 1
ATOM 727 C CA . LEU A 1 89 ? 12.628 5.612 -19.800 1.00 65.12 89 LEU A CA 1
ATOM 728 C C . LEU A 1 89 ? 12.429 5.933 -21.291 1.00 65.12 89 LEU A C 1
ATOM 730 O O . LEU A 1 89 ? 11.449 6.605 -21.598 1.00 65.12 89 LEU A O 1
ATOM 734 N N . GLY A 1 90 ? 13.247 5.404 -22.212 1.00 61.03 90 GLY A N 1
ATOM 735 C CA . GLY A 1 90 ? 13.099 5.670 -23.654 1.00 61.03 90 GLY A CA 1
ATOM 736 C C . GLY A 1 90 ? 13.095 7.172 -23.994 1.00 61.03 90 GLY A C 1
ATOM 737 O O . GLY A 1 90 ? 13.508 7.998 -23.181 1.00 61.03 90 GLY A O 1
ATOM 738 N N . LYS A 1 91 ? 12.637 7.547 -25.197 1.00 50.19 91 LYS A N 1
ATOM 739 C CA . LYS A 1 91 ? 12.341 8.957 -25.509 1.00 50.19 91 LYS A CA 1
ATOM 740 C C . LYS A 1 91 ? 10.996 9.339 -24.884 1.00 50.19 91 LYS A C 1
ATOM 742 O O . LYS A 1 91 ? 10.033 8.582 -24.980 1.00 50.19 91 LYS A O 1
ATOM 747 N N . GLU A 1 92 ? 10.929 10.508 -24.251 1.00 47.56 92 GLU A N 1
ATOM 748 C CA . GLU A 1 92 ? 9.672 11.065 -23.739 1.00 47.56 92 GLU A CA 1
ATOM 749 C C . GLU A 1 92 ? 8.641 11.192 -24.879 1.00 47.56 92 GLU A C 1
ATOM 751 O O . GLU A 1 92 ? 8.941 11.795 -25.907 1.00 47.56 92 GLU A O 1
ATOM 756 N N . GLY A 1 93 ? 7.436 10.630 -24.705 1.00 49.22 93 GLY A N 1
ATOM 757 C CA . GLY A 1 93 ? 6.287 10.879 -25.593 1.00 49.22 93 GLY A CA 1
ATOM 758 C C . GLY A 1 93 ? 5.600 9.657 -26.218 1.00 49.22 93 GLY A C 1
ATOM 759 O O . GLY A 1 93 ? 4.476 9.796 -26.688 1.00 49.22 93 GLY A O 1
ATOM 760 N N . GLU A 1 94 ? 6.203 8.466 -26.196 1.00 47.91 94 GLU A N 1
ATOM 761 C CA . GLU A 1 94 ? 5.604 7.246 -26.772 1.00 47.91 94 GLU A CA 1
ATOM 762 C C . GLU A 1 94 ? 4.922 6.373 -25.705 1.00 47.91 94 GLU A C 1
ATOM 764 O O . GLU A 1 94 ? 5.446 5.311 -25.385 1.00 47.91 94 GLU A O 1
ATOM 769 N N . GLU A 1 95 ? 3.797 6.776 -25.096 1.00 55.91 95 GLU A N 1
ATOM 770 C CA . GLU A 1 95 ? 3.097 5.872 -24.156 1.00 55.91 95 GLU A CA 1
ATOM 771 C C . GLU A 1 95 ? 1.567 5.965 -24.197 1.00 55.91 95 GLU A C 1
ATOM 773 O O . GLU A 1 95 ? 0.981 6.996 -23.864 1.00 55.91 95 GLU A O 1
ATOM 778 N N . GLU A 1 96 ? 0.918 4.827 -24.479 1.00 50.12 96 GLU A N 1
ATOM 779 C CA . GLU A 1 96 ? -0.398 4.515 -23.917 1.00 50.12 96 GLU A CA 1
ATOM 780 C C . GLU A 1 96 ? -0.243 4.462 -22.391 1.00 50.12 96 GLU A C 1
ATOM 782 O O . GLU A 1 96 ? 0.509 3.650 -21.842 1.00 50.12 96 GLU A O 1
ATOM 787 N N . GLY A 1 97 ? -0.895 5.392 -21.694 1.00 55.44 97 GLY A N 1
ATOM 788 C CA . GLY A 1 97 ? -0.824 5.473 -20.240 1.00 55.44 97 GLY A CA 1
ATOM 789 C C . GLY A 1 97 ? -1.315 4.189 -19.568 1.00 55.44 97 GLY A C 1
ATOM 790 O O . GLY A 1 97 ? -2.049 3.394 -20.152 1.00 55.44 97 GLY A O 1
ATOM 791 N N . VAL A 1 98 ? -0.959 4.003 -18.293 1.00 58.28 98 VAL A N 1
ATOM 792 C CA . VAL A 1 98 ? -1.654 3.018 -17.452 1.00 58.28 98 VAL A CA 1
ATOM 793 C C . VAL A 1 98 ? -3.146 3.301 -17.568 1.00 58.28 98 VAL A C 1
ATOM 795 O O . VAL A 1 98 ? -3.562 4.412 -17.227 1.00 58.28 98 VAL A O 1
ATOM 798 N N . THR A 1 99 ? -3.932 2.335 -18.056 1.00 57.53 99 THR A N 1
ATOM 799 C CA . THR A 1 99 ? -5.391 2.454 -18.095 1.00 57.53 99 THR A CA 1
ATOM 800 C C . THR A 1 99 ? -5.843 2.769 -16.679 1.00 57.53 99 THR A C 1
ATOM 802 O O . THR A 1 99 ? -5.752 1.929 -15.781 1.00 57.53 99 THR A O 1
ATOM 805 N N . ARG A 1 100 ? -6.229 4.024 -16.443 1.00 63.88 100 ARG A N 1
ATOM 806 C CA . ARG A 1 100 ? -6.769 4.423 -15.152 1.00 63.88 100 ARG A CA 1
ATOM 807 C C . ARG A 1 100 ? -8.091 3.694 -15.038 1.00 63.88 100 ARG A C 1
ATOM 809 O O . ARG A 1 100 ? -8.959 3.908 -15.876 1.00 63.88 100 ARG A O 1
ATOM 816 N N . LEU A 1 101 ? -8.212 2.823 -14.040 1.00 69.31 101 LEU A N 1
ATOM 817 C CA . LEU A 1 101 ? -9.518 2.279 -13.713 1.00 69.31 101 LEU A CA 1
ATOM 818 C C . LEU A 1 101 ? -10.460 3.439 -13.438 1.00 69.31 101 LEU A C 1
ATOM 820 O O . LEU A 1 101 ? -10.116 4.371 -12.699 1.00 69.31 101 LEU A O 1
ATOM 824 N N . GLU A 1 102 ? -11.619 3.375 -14.073 1.00 73.31 102 GLU A N 1
ATOM 825 C CA . GLU A 1 102 ? -12.681 4.324 -13.822 1.00 73.31 102 GLU A CA 1
ATOM 826 C C . GLU A 1 102 ? -13.163 4.164 -12.380 1.00 73.31 102 GLU A C 1
ATOM 828 O O . GLU A 1 102 ? -13.110 3.083 -11.784 1.00 73.31 102 GLU A O 1
ATOM 833 N N . MET A 1 103 ? -13.561 5.284 -11.783 1.00 77.81 103 MET A N 1
ATOM 834 C CA . MET A 1 103 ? -14.178 5.261 -10.462 1.00 77.81 103 MET A CA 1
ATOM 835 C C . MET A 1 103 ? -15.532 4.555 -10.560 1.00 77.81 103 MET A C 1
ATOM 837 O O . MET A 1 103 ? -16.153 4.540 -11.621 1.00 77.81 103 MET A O 1
ATOM 841 N N . ALA A 1 104 ? -16.011 4.000 -9.448 1.00 74.06 104 ALA A N 1
ATOM 842 C CA . ALA A 1 104 ? -17.357 3.446 -9.427 1.00 74.06 104 ALA A CA 1
ATOM 843 C C . ALA A 1 104 ? -18.382 4.574 -9.625 1.00 74.06 104 ALA A C 1
ATOM 845 O O . ALA A 1 104 ? -18.330 5.582 -8.922 1.00 74.06 104 ALA A O 1
ATOM 846 N N . GLU A 1 105 ? -19.333 4.386 -10.541 1.00 71.19 105 GLU A N 1
ATOM 847 C CA . GLU A 1 105 ? -20.402 5.364 -10.798 1.00 71.19 105 GLU A CA 1
ATOM 848 C C . GLU A 1 105 ? -21.273 5.609 -9.557 1.00 71.19 105 GLU A C 1
ATOM 850 O O . GLU A 1 105 ? -21.759 6.716 -9.327 1.00 71.19 105 GLU A O 1
ATOM 855 N N . ALA A 1 106 ? -21.445 4.576 -8.727 1.00 77.38 106 ALA A N 1
ATOM 856 C CA . ALA A 1 106 ? -22.200 4.643 -7.488 1.00 77.38 106 ALA A CA 1
ATOM 857 C C . ALA A 1 106 ? -21.518 3.850 -6.371 1.00 77.38 106 ALA A C 1
ATOM 859 O O . ALA A 1 106 ? -21.006 2.746 -6.573 1.00 77.38 106 ALA A O 1
ATOM 860 N N . LEU A 1 107 ? -21.573 4.397 -5.155 1.00 81.75 107 LEU A N 1
ATOM 861 C CA . LEU A 1 107 ? -21.170 3.667 -3.961 1.00 81.75 107 LEU A CA 1
ATOM 862 C C . LEU A 1 107 ? -22.253 2.661 -3.575 1.00 81.75 107 LEU A C 1
ATOM 864 O O . LEU A 1 107 ? -23.373 3.030 -3.231 1.00 81.75 107 LEU A O 1
ATOM 868 N N . GLN A 1 108 ? -21.887 1.386 -3.575 1.00 85.62 108 GLN A N 1
ATOM 869 C CA . GLN A 1 108 ? -22.713 0.310 -3.041 1.00 85.62 108 GLN A CA 1
ATOM 870 C C . GLN A 1 108 ? -22.293 0.065 -1.589 1.00 85.62 108 GLN A C 1
ATOM 872 O O . GLN A 1 108 ? -21.214 -0.471 -1.345 1.00 85.62 108 GLN A O 1
ATOM 877 N N . ALA A 1 109 ? -23.112 0.489 -0.620 1.00 83.56 109 ALA A N 1
ATOM 878 C CA . ALA A 1 109 ? -22.748 0.447 0.803 1.00 83.56 109 ALA A CA 1
ATOM 879 C C . ALA A 1 109 ? -22.376 -0.966 1.288 1.00 83.56 109 ALA A C 1
ATOM 881 O O . ALA A 1 109 ? -21.407 -1.129 2.028 1.00 83.56 109 ALA A O 1
ATOM 882 N N . GLU A 1 110 ? -23.099 -1.983 0.818 1.00 85.69 110 GLU A N 1
ATOM 883 C CA . GLU A 1 110 ? -22.836 -3.388 1.137 1.00 85.69 110 GLU A CA 1
ATOM 884 C C . GLU A 1 110 ? -21.475 -3.845 0.595 1.00 85.69 110 GLU A C 1
ATOM 886 O O . GLU A 1 110 ? -20.643 -4.336 1.353 1.00 85.69 110 GLU A O 1
ATOM 891 N N . ALA A 1 111 ? -21.168 -3.573 -0.674 1.00 86.12 111 ALA A N 1
ATOM 892 C CA . ALA A 1 111 ? -19.868 -3.909 -1.256 1.00 86.12 111 ALA A CA 1
ATOM 893 C C . ALA A 1 111 ? -18.713 -3.064 -0.680 1.00 86.12 111 ALA A C 1
ATOM 895 O O . ALA A 1 111 ? -17.582 -3.526 -0.578 1.00 86.12 111 ALA A O 1
ATOM 896 N N . LEU A 1 112 ? -18.969 -1.830 -0.239 1.00 92.06 112 LEU A N 1
ATOM 897 C CA . LEU A 1 112 ? -17.969 -1.047 0.489 1.00 92.06 112 LEU A CA 1
ATOM 898 C C . LEU A 1 112 ? -17.691 -1.650 1.874 1.00 92.06 112 LEU A C 1
ATOM 900 O O . LEU A 1 112 ? -16.555 -1.588 2.349 1.00 92.06 112 LEU A O 1
ATOM 904 N N . SER A 1 113 ? -18.694 -2.246 2.524 1.00 92.81 113 SER A N 1
ATOM 905 C CA . SER A 1 113 ? -18.541 -2.864 3.848 1.00 92.81 113 SER A CA 1
ATOM 906 C C . SER A 1 113 ? -17.562 -4.042 3.838 1.00 92.81 113 SER A C 1
ATOM 908 O O . SER A 1 113 ? -16.816 -4.228 4.800 1.00 92.81 113 SER A O 1
ATOM 910 N N . THR A 1 114 ? -17.458 -4.752 2.712 1.00 95.00 114 THR A N 1
ATOM 911 C CA . THR A 1 114 ? -16.518 -5.867 2.535 1.00 95.00 114 THR A CA 1
ATOM 912 C C . THR A 1 114 ? -15.086 -5.414 2.250 1.00 95.00 114 THR A C 1
ATOM 914 O O . THR A 1 114 ? -14.164 -6.225 2.316 1.00 95.00 114 THR A O 1
ATOM 917 N N . SER A 1 115 ? -14.844 -4.117 2.018 1.00 96.94 115 SER A N 1
ATOM 918 C CA . SER A 1 115 ? -13.503 -3.603 1.698 1.00 96.94 115 SER A CA 1
ATOM 919 C C . SER A 1 115 ? -12.446 -3.877 2.767 1.00 96.94 115 SER A C 1
ATOM 921 O O . SER A 1 115 ? -11.269 -3.981 2.432 1.00 96.94 115 SER A O 1
ATOM 923 N N . ALA A 1 116 ? -12.830 -4.077 4.030 1.00 97.00 116 ALA A N 1
ATOM 924 C CA . ALA A 1 116 ? -11.904 -4.504 5.080 1.00 97.00 116 ALA A CA 1
ATOM 925 C C . ALA A 1 116 ? -11.222 -5.854 4.767 1.00 97.00 116 ALA A C 1
ATOM 927 O O . ALA A 1 116 ? -10.053 -6.041 5.111 1.00 97.00 116 ALA A O 1
ATOM 928 N N . ALA A 1 117 ? -11.911 -6.765 4.069 1.00 96.38 117 ALA A N 1
ATOM 929 C CA . ALA A 1 117 ? -11.393 -8.086 3.713 1.00 96.38 117 ALA A CA 1
ATOM 930 C C . ALA A 1 117 ? -10.211 -8.026 2.731 1.00 96.38 117 ALA A C 1
ATOM 932 O O . ALA A 1 117 ? -9.387 -8.937 2.724 1.00 96.38 117 ALA A O 1
ATOM 933 N N . LEU A 1 118 ? -10.049 -6.927 1.975 1.00 96.25 118 LEU A N 1
ATOM 934 C CA . LEU A 1 118 ? -8.888 -6.726 1.097 1.00 96.25 118 LEU A CA 1
ATOM 935 C C . LEU A 1 118 ? -7.561 -6.875 1.858 1.00 96.25 118 LEU A C 1
ATOM 937 O O . LEU A 1 118 ? -6.592 -7.401 1.319 1.00 96.25 118 LEU A O 1
ATOM 941 N N . LEU A 1 119 ? -7.520 -6.463 3.131 1.00 96.00 119 LEU A N 1
ATOM 942 C CA . LEU A 1 119 ? -6.314 -6.528 3.962 1.00 96.00 119 LEU A CA 1
ATOM 943 C C . LEU A 1 119 ? -5.878 -7.951 4.326 1.00 96.00 119 LEU A C 1
ATOM 945 O O . LEU A 1 119 ? -4.743 -8.130 4.766 1.00 96.00 119 LEU A O 1
ATOM 949 N N . GLN A 1 120 ? -6.750 -8.945 4.140 1.00 93.56 120 GLN A N 1
ATOM 950 C CA . GLN A 1 120 ? -6.414 -10.355 4.338 1.00 93.56 120 GLN A CA 1
ATOM 951 C C . GLN A 1 120 ? -5.584 -10.912 3.179 1.00 93.56 120 GLN A C 1
ATOM 953 O O . GLN A 1 120 ? -4.962 -11.966 3.318 1.00 93.56 120 GLN A O 1
ATOM 958 N N . ARG A 1 121 ? -5.538 -10.210 2.040 1.00 91.50 121 ARG A N 1
ATOM 959 C CA . ARG A 1 121 ? -4.775 -10.676 0.891 1.00 91.50 121 ARG A CA 1
ATOM 960 C C . ARG A 1 121 ? -3.275 -10.358 1.011 1.00 91.50 121 ARG A C 1
ATOM 962 O O . ARG A 1 121 ? -2.900 -9.322 1.579 1.00 91.50 121 ARG A O 1
ATOM 969 N N . PRO A 1 122 ? -2.390 -11.199 0.440 1.00 88.62 122 PRO A N 1
ATOM 970 C CA . PRO A 1 122 ? -0.942 -10.995 0.504 1.00 88.62 122 PRO A CA 1
ATOM 971 C C . PRO A 1 122 ? -0.471 -9.638 -0.038 1.00 88.62 122 PRO A C 1
ATOM 973 O O . PRO A 1 122 ? 0.469 -9.053 0.506 1.00 88.62 122 PRO A O 1
ATOM 976 N N . GLU A 1 123 ? -1.136 -9.096 -1.060 1.00 88.81 123 GLU A N 1
ATOM 977 C CA . GLU A 1 123 ? -0.771 -7.836 -1.721 1.00 88.81 123 GLU A CA 1
ATOM 978 C C . GLU A 1 123 ? -0.966 -6.618 -0.798 1.00 88.81 123 GLU A C 1
ATOM 980 O O . GLU A 1 123 ? -0.279 -5.600 -0.927 1.00 88.81 123 GLU A O 1
ATOM 985 N N . PHE A 1 124 ? -1.846 -6.743 0.201 1.00 91.81 124 PHE A N 1
ATOM 986 C CA . PHE A 1 124 ? -2.112 -5.714 1.204 1.00 91.81 124 PHE A CA 1
ATOM 987 C C . PHE A 1 124 ? -1.311 -5.909 2.498 1.00 91.81 124 PHE A C 1
ATOM 989 O O . PHE A 1 124 ? -1.361 -5.065 3.400 1.00 91.81 124 PHE A O 1
ATOM 996 N N . ARG A 1 125 ? -0.511 -6.978 2.615 1.00 88.44 125 ARG A N 1
ATOM 997 C CA . ARG A 1 125 ? 0.228 -7.313 3.845 1.00 88.44 125 ARG A CA 1
ATOM 998 C C . ARG A 1 125 ? 1.172 -6.203 4.302 1.00 88.44 125 ARG A C 1
ATOM 1000 O O . ARG A 1 125 ? 1.301 -5.975 5.499 1.00 88.44 125 ARG A O 1
ATOM 1007 N N . THR A 1 126 ? 1.775 -5.459 3.383 1.00 87.25 126 THR A N 1
ATOM 1008 C CA . THR A 1 126 ? 2.705 -4.357 3.697 1.00 87.25 126 THR A CA 1
ATOM 1009 C C . THR A 1 126 ? 2.033 -2.983 3.752 1.00 87.25 126 THR A C 1
ATOM 1011 O O . THR A 1 126 ? 2.711 -1.959 3.832 1.00 87.25 126 THR A O 1
ATOM 1014 N N . TRP A 1 127 ? 0.700 -2.926 3.679 1.00 92.19 127 TRP A N 1
ATOM 1015 C CA . TRP A 1 127 ? -0.033 -1.668 3.753 1.00 92.19 127 TRP A CA 1
ATOM 1016 C C . TRP A 1 127 ? -0.224 -1.240 5.200 1.00 92.19 127 TRP A C 1
ATOM 1018 O O . TRP A 1 127 ? -0.732 -2.012 6.014 1.00 92.19 127 TRP A O 1
ATOM 1028 N N . PHE A 1 128 ? 0.135 0.011 5.464 1.00 91.31 128 PHE A N 1
ATOM 1029 C CA . PHE A 1 128 ? -0.033 0.704 6.734 1.00 91.31 128 PHE A CA 1
ATOM 1030 C C . PHE A 1 128 ? -0.433 2.148 6.454 1.00 91.31 128 PHE A C 1
ATOM 1032 O O . PHE A 1 128 ? -0.173 2.670 5.360 1.00 91.31 128 PHE A O 1
ATOM 1039 N N . LEU A 1 129 ? -1.066 2.795 7.430 1.00 90.75 129 LEU A N 1
ATOM 1040 C CA . LEU A 1 129 ? -1.308 4.225 7.340 1.00 90.75 129 LEU A CA 1
ATOM 1041 C C . LEU A 1 129 ? 0.024 4.987 7.351 1.00 90.75 129 LEU A C 1
ATOM 1043 O O . LEU A 1 129 ? 0.926 4.638 8.114 1.00 90.75 129 LEU A O 1
ATOM 1047 N N . PRO A 1 130 ? 0.163 6.035 6.522 1.00 78.81 130 PRO A N 1
ATOM 1048 C CA . PRO A 1 130 ? 1.308 6.924 6.582 1.00 78.81 130 PRO A CA 1
ATOM 1049 C C . PRO A 1 130 ? 1.197 7.829 7.813 1.00 78.81 130 PRO A C 1
ATOM 1051 O O . PRO A 1 130 ? 0.740 8.968 7.711 1.00 78.81 130 PRO A O 1
ATOM 1054 N N . LEU A 1 131 ? 1.559 7.295 8.974 1.00 78.12 131 LEU A N 1
ATOM 1055 C CA . LEU A 1 131 ? 1.471 8.002 10.244 1.00 78.12 131 LEU A CA 1
ATOM 1056 C C . LEU A 1 131 ? 2.750 8.792 10.532 1.00 78.12 131 LEU A C 1
ATOM 1058 O O . LEU A 1 131 ? 3.837 8.362 10.135 1.00 78.12 131 LEU A O 1
ATOM 1062 N N . PRO A 1 132 ? 2.631 9.952 11.191 1.00 75.50 132 PRO A N 1
ATOM 1063 C CA . PRO A 1 132 ? 3.787 10.696 11.654 1.00 75.50 132 PRO A CA 1
ATOM 1064 C C . PRO A 1 132 ? 4.317 10.097 12.977 1.00 75.50 132 PRO A C 1
ATOM 1066 O O . PRO A 1 132 ? 3.641 9.284 13.620 1.00 75.50 132 PRO A O 1
ATOM 1069 N N . GLU A 1 133 ? 5.545 10.449 13.362 1.00 70.88 133 GLU A N 1
ATOM 1070 C CA . GLU A 1 133 ? 6.257 9.836 14.501 1.00 70.88 133 GLU A CA 1
ATOM 1071 C C . GLU A 1 133 ? 5.556 10.085 15.849 1.00 70.88 133 GLU A C 1
ATOM 1073 O O . GLU A 1 133 ? 5.653 9.270 16.765 1.00 70.88 133 GLU A O 1
ATOM 1078 N N . GLU A 1 134 ? 4.750 11.145 15.957 1.00 74.62 134 GLU A N 1
ATOM 1079 C CA . GLU A 1 134 ? 4.011 11.512 17.171 1.00 74.62 134 GLU A CA 1
ATOM 1080 C C . GLU A 1 134 ? 2.873 10.528 17.523 1.00 74.62 134 GLU A C 1
ATOM 1082 O O . GLU A 1 134 ? 2.220 10.662 18.561 1.00 74.62 134 GLU A O 1
ATOM 1087 N N . THR A 1 135 ? 2.647 9.498 16.700 1.00 82.19 135 THR A N 1
ATOM 1088 C CA . THR A 1 135 ? 1.653 8.440 16.953 1.00 82.19 135 THR A CA 1
ATOM 1089 C C . THR A 1 135 ? 2.098 7.379 17.965 1.00 82.19 135 THR A C 1
ATOM 1091 O O . THR A 1 135 ? 1.298 6.514 18.319 1.00 82.19 135 THR A O 1
ATOM 1094 N N . ALA A 1 136 ? 3.317 7.473 18.512 1.00 79.62 136 ALA A N 1
ATOM 1095 C CA . ALA A 1 136 ? 3.819 6.573 19.561 1.00 79.62 136 ALA A CA 1
ATOM 1096 C C . ALA A 1 136 ? 2.883 6.484 20.787 1.00 79.62 136 ALA A C 1
ATOM 1098 O O . ALA A 1 136 ? 2.666 5.409 21.344 1.00 79.62 136 ALA A O 1
ATOM 1099 N N . SER A 1 137 ? 2.249 7.599 21.169 1.00 86.94 137 SER A N 1
ATOM 1100 C CA . SER A 1 137 ? 1.276 7.620 22.274 1.00 86.94 137 SER A CA 1
ATOM 1101 C C . SER A 1 137 ? 0.039 6.750 22.005 1.00 86.94 137 SER A C 1
ATOM 1103 O O . SER A 1 137 ? -0.487 6.125 22.926 1.00 86.94 137 SER A O 1
ATOM 1105 N N . LEU A 1 138 ? -0.399 6.649 20.744 1.00 89.56 138 LEU A N 1
ATOM 1106 C CA . LEU A 1 138 ? -1.520 5.793 20.346 1.00 89.56 138 LEU A CA 1
ATOM 1107 C C . LEU A 1 138 ? -1.138 4.312 20.376 1.00 89.56 138 LEU A C 1
ATOM 1109 O O . LEU A 1 138 ? -1.986 3.485 20.698 1.00 89.56 138 LEU A O 1
ATOM 1113 N N . ALA A 1 139 ? 0.122 3.974 20.087 1.00 87.25 139 ALA A N 1
ATOM 1114 C CA . ALA A 1 139 ? 0.618 2.603 20.195 1.00 87.25 139 ALA A CA 1
ATOM 1115 C C . ALA A 1 139 ? 0.637 2.125 21.656 1.00 87.25 139 ALA A C 1
ATOM 1117 O O . ALA A 1 139 ? 0.142 1.040 21.956 1.00 87.25 139 ALA A O 1
ATOM 1118 N N . SER A 1 140 ? 1.119 2.965 22.579 1.00 88.94 140 SER A N 1
ATOM 1119 C CA . SER A 1 140 ? 1.050 2.679 24.018 1.00 88.94 140 SER A CA 1
ATOM 1120 C C . SER A 1 140 ? -0.401 2.552 24.499 1.00 88.94 140 SER A C 1
ATOM 1122 O O . SER A 1 140 ? -0.759 1.564 25.140 1.00 88.94 140 SER A O 1
ATOM 1124 N N . ALA A 1 141 ? -1.279 3.486 24.117 1.00 92.50 141 ALA A N 1
ATOM 1125 C CA . ALA A 1 141 ? -2.698 3.399 24.458 1.00 92.50 141 ALA A CA 1
ATOM 1126 C C . ALA A 1 141 ? -3.358 2.121 23.905 1.00 92.50 141 ALA A C 1
ATOM 1128 O O . ALA A 1 141 ? -4.189 1.523 24.583 1.00 92.50 141 ALA A O 1
ATOM 1129 N N . TRP A 1 142 ? -2.964 1.667 22.710 1.00 94.75 142 TRP A N 1
ATOM 1130 C CA . TRP A 1 142 ? -3.448 0.419 22.115 1.00 94.75 142 TRP A CA 1
ATOM 1131 C C . TRP A 1 142 ? -3.050 -0.815 22.928 1.00 94.75 142 TRP A C 1
ATOM 1133 O O . TRP A 1 142 ? -3.871 -1.711 23.117 1.00 94.75 142 TRP A O 1
ATOM 1143 N N . LEU A 1 143 ? -1.816 -0.852 23.443 1.00 92.69 143 LEU A N 1
ATOM 1144 C CA . LEU A 1 143 ? -1.332 -1.933 24.308 1.00 92.69 143 LEU A CA 1
ATOM 1145 C C . LEU A 1 143 ? -2.097 -2.016 25.631 1.00 92.69 143 LEU A C 1
ATOM 1147 O O . LEU A 1 143 ? -2.321 -3.112 26.144 1.00 92.69 143 LEU A O 1
ATOM 1151 N N . HIS A 1 144 ? -2.502 -0.868 26.172 1.00 94.25 144 HIS A N 1
ATOM 1152 C CA . HIS A 1 144 ? -3.241 -0.782 27.431 1.00 94.25 144 HIS A CA 1
ATOM 1153 C C . HIS A 1 144 ? -4.764 -0.854 27.266 1.00 94.25 144 HIS A C 1
ATOM 1155 O O . HIS A 1 144 ? -5.470 -0.944 28.268 1.00 94.25 144 HIS A O 1
ATOM 1161 N N . ALA A 1 145 ? -5.276 -0.841 26.032 1.00 95.00 145 ALA A N 1
ATOM 1162 C CA . ALA A 1 145 ? -6.701 -0.978 25.770 1.00 95.00 145 ALA A CA 1
ATOM 1163 C C . ALA A 1 145 ? -7.185 -2.373 26.198 1.00 95.00 145 ALA A C 1
ATOM 1165 O O . ALA A 1 145 ? -6.770 -3.404 25.657 1.00 95.00 145 ALA A O 1
ATOM 1166 N N . SER A 1 146 ? -8.081 -2.379 27.179 1.00 92.69 146 SER A N 1
ATOM 1167 C CA . SER A 1 146 ? -8.623 -3.566 27.839 1.00 92.69 146 SER A CA 1
ATOM 1168 C C . SER A 1 146 ? -9.897 -4.085 27.175 1.00 92.69 146 SER A C 1
ATOM 1170 O O . SER A 1 146 ? -10.271 -5.244 27.360 1.00 92.69 146 SER A O 1
ATOM 1172 N N . SER A 1 147 ? -10.549 -3.241 26.374 1.00 96.75 147 SER A N 1
ATOM 1173 C CA . SER A 1 147 ? -11.804 -3.547 25.699 1.00 96.75 147 SER A CA 1
ATOM 1174 C C . SER A 1 147 ? -11.756 -3.246 24.203 1.00 96.75 147 SER A C 1
ATOM 1176 O O . SER A 1 147 ? -10.945 -2.459 23.709 1.00 96.75 147 SER A O 1
ATOM 1178 N N . GLU A 1 148 ? -12.673 -3.869 23.467 1.00 95.62 148 GLU A N 1
ATOM 1179 C CA . GLU A 1 148 ? -12.840 -3.602 22.041 1.00 95.62 148 GLU A CA 1
ATOM 1180 C C . GLU A 1 148 ? -13.365 -2.182 21.782 1.00 95.62 148 GLU A C 1
ATOM 1182 O O . GLU A 1 148 ? -12.969 -1.545 20.811 1.00 95.62 148 GLU A O 1
ATOM 1187 N N . GLU A 1 149 ? -14.190 -1.643 22.682 1.00 96.44 149 GLU A N 1
ATOM 1188 C CA . GLU A 1 149 ? -14.701 -0.273 22.592 1.00 96.44 149 GLU A CA 1
ATOM 1189 C C . GLU A 1 149 ? -13.573 0.766 22.682 1.00 96.44 149 GLU A C 1
ATOM 1191 O O . GLU A 1 149 ? -13.509 1.684 21.862 1.00 96.44 149 GLU A O 1
ATOM 1196 N N . GLU A 1 150 ? -12.624 0.582 23.607 1.00 96.44 150 GLU A N 1
ATOM 1197 C CA . GLU A 1 150 ? -11.433 1.435 23.714 1.00 96.44 150 GLU A CA 1
ATOM 1198 C C . GLU A 1 150 ? -10.592 1.390 22.432 1.00 96.44 150 GLU A C 1
ATOM 1200 O O . GLU A 1 150 ? -10.173 2.432 21.919 1.00 96.44 150 GLU A O 1
ATOM 1205 N N . ARG A 1 151 ? -10.393 0.197 21.859 1.00 96.75 151 ARG A N 1
ATOM 1206 C CA . ARG A 1 151 ? -9.671 0.022 20.587 1.00 96.75 151 ARG A CA 1
ATOM 1207 C C . ARG A 1 151 ? -10.374 0.717 19.426 1.00 96.75 151 ARG A C 1
ATOM 1209 O O . ARG A 1 151 ? -9.729 1.415 18.642 1.00 96.75 151 ARG A O 1
ATOM 1216 N N . GLU A 1 152 ? -11.693 0.586 19.325 1.00 96.94 152 GLU A N 1
ATOM 1217 C CA . GLU A 1 152 ? -12.486 1.273 18.300 1.00 96.94 152 GLU A CA 1
ATOM 1218 C C . GLU A 1 152 ? -12.466 2.803 18.474 1.00 96.94 152 GLU A C 1
ATOM 1220 O O . GLU A 1 152 ? -12.478 3.549 17.480 1.00 96.94 152 GLU A O 1
ATOM 1225 N N . GLY A 1 153 ? -12.364 3.280 19.718 1.00 96.88 153 GLY A N 1
ATOM 1226 C CA . GLY A 1 153 ? -12.101 4.678 20.051 1.00 96.88 153 GLY A CA 1
ATOM 1227 C C . GLY A 1 153 ? -10.747 5.157 19.523 1.00 96.88 153 GLY A C 1
ATOM 1228 O O . GLY A 1 153 ? -10.682 6.176 18.832 1.00 96.88 153 GLY A O 1
ATOM 1229 N N . LEU A 1 154 ? -9.676 4.391 19.756 1.00 96.50 154 LEU A N 1
ATOM 1230 C CA . LEU A 1 154 ? -8.326 4.703 19.265 1.00 96.50 154 LEU A CA 1
ATOM 1231 C C . LEU A 1 154 ? -8.236 4.702 17.734 1.00 96.50 154 LEU A C 1
ATOM 1233 O O . LEU A 1 154 ? -7.617 5.599 17.163 1.00 96.50 154 LEU A O 1
ATOM 1237 N N . ILE A 1 155 ? -8.893 3.755 17.057 1.00 96.81 155 ILE A N 1
ATOM 1238 C CA . ILE A 1 155 ? -8.992 3.728 15.586 1.00 96.81 155 ILE A CA 1
ATOM 1239 C C . ILE A 1 155 ? -9.647 5.010 15.069 1.00 96.81 155 ILE A C 1
ATOM 1241 O O . ILE A 1 155 ? -9.156 5.633 14.125 1.00 96.81 155 ILE A O 1
ATOM 1245 N N . SER A 1 156 ? -10.761 5.405 15.687 1.00 96.38 156 SER A N 1
ATOM 1246 C CA . SER A 1 156 ? -11.508 6.596 15.279 1.00 96.38 156 SER A CA 1
ATOM 1247 C C . SER A 1 156 ? -10.673 7.857 15.494 1.00 96.38 156 SER A C 1
ATOM 1249 O O . SER A 1 156 ? -10.564 8.673 14.581 1.00 96.38 156 SER A O 1
ATOM 1251 N N . ARG A 1 157 ? -9.999 7.958 16.645 1.00 94.94 157 ARG A N 1
ATOM 1252 C CA . ARG A 1 157 ? -9.081 9.052 16.969 1.00 94.94 157 ARG A CA 1
ATOM 1253 C C . ARG A 1 157 ? -7.923 9.146 15.976 1.00 94.94 157 ARG A C 1
ATOM 1255 O O . ARG A 1 157 ? -7.690 10.213 15.420 1.00 94.94 157 ARG A O 1
ATOM 1262 N N . LEU A 1 158 ? -7.256 8.027 15.684 1.00 94.62 158 LEU A N 1
ATOM 1263 C CA . LEU A 1 158 ? -6.158 7.972 14.718 1.00 94.62 158 LEU A CA 1
ATOM 1264 C C . LEU A 1 158 ? -6.587 8.516 13.350 1.00 94.62 158 LEU A C 1
ATOM 1266 O O . LEU A 1 158 ? -5.881 9.318 12.737 1.00 94.62 158 LEU A O 1
ATOM 1270 N N . LEU A 1 159 ? -7.749 8.078 12.863 1.00 94.88 159 LEU A N 1
ATOM 1271 C CA . LEU A 1 159 ? -8.265 8.502 11.566 1.00 94.88 159 LEU A CA 1
ATOM 1272 C C . LEU A 1 159 ? -8.696 9.971 11.569 1.00 94.88 159 LEU A C 1
ATOM 1274 O O . LEU A 1 159 ? -8.418 10.670 10.601 1.00 94.88 159 LEU A O 1
ATOM 1278 N N . GLN A 1 160 ? -9.323 10.461 12.635 1.00 93.00 160 GLN A N 1
ATOM 1279 C CA . GLN A 1 160 ? -9.748 11.860 12.727 1.00 93.00 160 GLN A CA 1
ATOM 1280 C C . GLN A 1 160 ? -8.563 12.826 12.847 1.00 93.00 160 GLN A C 1
ATOM 1282 O O . GLN A 1 160 ? -8.559 13.870 12.197 1.00 93.00 160 GLN A O 1
ATOM 1287 N N . GLU A 1 161 ? -7.549 12.477 13.640 1.00 91.25 161 GLU A N 1
ATOM 1288 C CA . GLU A 1 161 ? -6.412 13.357 13.930 1.00 91.25 161 GLU A CA 1
ATOM 1289 C C . GLU A 1 161 ? -5.335 13.306 12.835 1.00 91.25 161 GLU A C 1
ATOM 1291 O O . GLU A 1 161 ? -4.757 14.338 12.487 1.00 91.25 161 GLU A O 1
ATOM 1296 N N . HIS A 1 162 ? -5.077 12.131 12.246 1.00 90.62 162 HIS A N 1
ATOM 1297 C CA . HIS A 1 162 ? -3.919 11.932 11.364 1.00 90.62 162 HIS A CA 1
ATOM 1298 C C . HIS A 1 162 ? -4.262 11.656 9.895 1.00 90.62 162 HIS A C 1
ATOM 1300 O O . HIS A 1 162 ? -3.382 11.780 9.032 1.00 90.62 162 HIS A O 1
ATOM 1306 N N . MET A 1 163 ? -5.513 11.326 9.546 1.00 91.50 163 MET A N 1
ATOM 1307 C CA . MET A 1 163 ? -5.874 11.159 8.135 1.00 91.50 163 MET A CA 1
ATOM 1308 C C . MET A 1 163 ? -6.012 12.518 7.445 1.00 91.50 163 MET A C 1
ATOM 1310 O O . MET A 1 163 ? -7.044 13.188 7.473 1.00 91.50 163 MET A O 1
ATOM 1314 N N . THR A 1 164 ? -4.956 12.919 6.743 1.00 89.88 164 THR A N 1
ATOM 1315 C CA . THR A 1 164 ? -4.958 14.152 5.951 1.00 89.88 164 THR A CA 1
ATOM 1316 C C . THR A 1 164 ? -5.560 13.937 4.563 1.00 89.88 164 THR A C 1
ATOM 1318 O O . THR A 1 164 ? -5.554 12.835 4.013 1.00 89.88 164 THR A O 1
ATOM 1321 N N . ARG A 1 165 ? -5.982 15.027 3.905 1.00 88.38 165 ARG A N 1
ATOM 1322 C CA . ARG A 1 165 ? -6.397 14.992 2.484 1.00 88.38 165 ARG A CA 1
ATOM 1323 C C . ARG A 1 165 ? -5.318 14.401 1.573 1.00 88.38 165 ARG A C 1
ATOM 1325 O O . ARG A 1 165 ? -5.620 13.685 0.618 1.00 88.38 165 ARG A O 1
ATOM 1332 N N . ARG A 1 166 ? -4.051 14.700 1.871 1.00 86.88 166 ARG A N 1
ATOM 1333 C CA . ARG A 1 166 ? -2.905 14.159 1.138 1.00 86.88 166 ARG A CA 1
ATOM 1334 C C . ARG A 1 166 ? -2.789 12.649 1.350 1.00 86.88 166 ARG A C 1
ATOM 1336 O O . ARG A 1 166 ? -2.627 11.932 0.368 1.00 86.88 166 ARG A O 1
ATOM 1343 N N . GLY A 1 167 ? -2.925 12.178 2.591 1.00 88.56 167 GLY A N 1
ATOM 1344 C CA . GLY A 1 167 ? -2.949 10.751 2.931 1.00 88.56 167 GLY A CA 1
ATOM 1345 C C . GLY A 1 167 ? -4.068 10.002 2.206 1.00 88.56 167 GLY A C 1
ATOM 1346 O O . GLY A 1 167 ? -3.797 9.020 1.518 1.00 88.56 167 GLY A O 1
ATOM 1347 N N . ALA A 1 168 ? -5.292 10.534 2.246 1.00 91.31 168 ALA A N 1
ATOM 1348 C CA . ALA A 1 168 ? -6.434 9.968 1.530 1.00 91.31 168 ALA A CA 1
ATOM 1349 C C . ALA A 1 168 ? -6.202 9.909 0.008 1.00 91.31 168 ALA A C 1
ATOM 1351 O O . ALA A 1 168 ? -6.501 8.903 -0.627 1.00 91.31 168 ALA A O 1
ATOM 1352 N N . THR A 1 169 ? -5.593 10.943 -0.584 1.00 89.31 169 THR A N 1
ATOM 1353 C CA . THR A 1 169 ? -5.260 10.955 -2.022 1.00 89.31 169 THR A CA 1
ATOM 1354 C C . THR A 1 169 ? -4.221 9.888 -2.384 1.00 89.31 169 THR A C 1
ATOM 1356 O O . THR A 1 169 ? -4.346 9.222 -3.415 1.00 89.31 169 THR A O 1
ATOM 1359 N N . ILE A 1 170 ? -3.202 9.698 -1.538 1.00 87.75 170 ILE A N 1
ATOM 1360 C CA . ILE A 1 170 ? -2.190 8.649 -1.722 1.00 87.75 170 ILE A CA 1
ATOM 1361 C C . ILE A 1 170 ? -2.851 7.270 -1.642 1.00 87.75 170 ILE A C 1
ATOM 1363 O O . ILE A 1 170 ? -2.685 6.472 -2.563 1.00 87.75 170 ILE A O 1
ATOM 1367 N N . LEU A 1 171 ? -3.643 7.011 -0.596 1.00 92.19 171 LEU A N 1
ATOM 1368 C CA . LEU A 1 171 ? -4.333 5.733 -0.405 1.00 92.19 171 LEU A CA 1
ATOM 1369 C C . LEU A 1 171 ? -5.320 5.434 -1.532 1.00 92.19 171 LEU A C 1
ATOM 1371 O O . LEU A 1 171 ? -5.295 4.329 -2.067 1.00 92.19 171 LEU A O 1
ATOM 1375 N N . ARG A 1 172 ? -6.110 6.424 -1.967 1.00 92.88 172 ARG A N 1
ATOM 1376 C CA . ARG A 1 172 ? -7.001 6.293 -3.129 1.00 92.88 172 ARG A CA 1
ATOM 1377 C C . ARG A 1 172 ? -6.234 5.840 -4.359 1.00 92.88 172 ARG A C 1
ATOM 1379 O O . ARG A 1 172 ? -6.632 4.909 -5.047 1.00 92.88 172 ARG A O 1
ATOM 1386 N N . THR A 1 173 ? -5.115 6.505 -4.627 1.00 89.00 173 THR A N 1
ATOM 1387 C CA . THR A 1 173 ? -4.297 6.193 -5.794 1.00 89.00 173 THR A CA 1
ATOM 1388 C C . THR A 1 173 ? -3.746 4.770 -5.701 1.00 89.00 173 THR A C 1
ATOM 1390 O O . THR A 1 173 ? -3.825 4.028 -6.673 1.00 89.00 173 THR A O 1
ATOM 1393 N N . ARG A 1 174 ? -3.244 4.352 -4.532 1.00 90.38 174 ARG A N 1
ATOM 1394 C CA . ARG A 1 174 ? -2.778 2.973 -4.317 1.00 90.38 174 ARG A CA 1
ATOM 1395 C C . ARG A 1 174 ? -3.884 1.946 -4.522 1.00 90.38 174 ARG A C 1
ATOM 1397 O O . ARG A 1 174 ? -3.626 0.933 -5.156 1.00 90.38 174 ARG A O 1
ATOM 1404 N N . LEU A 1 175 ? -5.083 2.199 -3.996 1.00 94.50 175 LEU A N 1
ATOM 1405 C CA . LEU A 1 175 ? -6.234 1.310 -4.159 1.00 94.50 175 LEU A CA 1
ATOM 1406 C C . LEU A 1 175 ? -6.580 1.122 -5.635 1.00 94.50 175 LEU A C 1
ATOM 1408 O O . LEU A 1 175 ? -6.773 -0.009 -6.056 1.00 94.50 175 LEU A O 1
ATOM 1412 N N . LEU A 1 176 ? -6.555 2.191 -6.434 1.00 92.62 176 LEU A N 1
ATOM 1413 C CA . LEU A 1 176 ? -6.778 2.098 -7.880 1.00 92.62 176 LEU A CA 1
ATOM 1414 C C . LEU A 1 176 ? -5.696 1.300 -8.608 1.00 92.62 176 LEU A C 1
ATOM 1416 O O . LEU A 1 176 ? -6.011 0.474 -9.458 1.00 92.62 176 LEU A O 1
ATOM 1420 N N . TYR A 1 177 ? -4.424 1.505 -8.265 1.00 89.31 177 TYR A N 1
ATOM 1421 C CA . TYR A 1 177 ? -3.350 0.702 -8.851 1.00 89.31 177 TYR A CA 1
ATOM 1422 C C . TYR A 1 177 ? -3.447 -0.767 -8.448 1.00 89.31 177 TYR A C 1
ATOM 1424 O O . TYR A 1 177 ? -3.247 -1.640 -9.286 1.00 89.31 177 TYR A O 1
ATOM 1432 N N . GLN A 1 178 ? -3.772 -1.045 -7.187 1.00 92.19 178 GLN A N 1
ATOM 1433 C CA . GLN A 1 178 ? -3.940 -2.410 -6.707 1.00 92.19 178 GLN A CA 1
ATOM 1434 C C . GLN A 1 178 ? -5.162 -3.076 -7.337 1.00 92.19 178 GLN A C 1
ATOM 1436 O O . GLN A 1 178 ? -5.072 -4.234 -7.719 1.00 92.19 178 GLN A O 1
ATOM 1441 N N . ALA A 1 179 ? -6.265 -2.349 -7.514 1.00 93.75 179 ALA A N 1
ATOM 1442 C CA . ALA A 1 179 ? -7.433 -2.831 -8.239 1.00 93.75 179 ALA A CA 1
ATOM 1443 C C . ALA A 1 179 ? -7.086 -3.200 -9.687 1.00 93.75 179 ALA A C 1
ATOM 1445 O O . ALA A 1 179 ? -7.485 -4.255 -10.168 1.00 93.75 179 ALA A O 1
ATOM 1446 N N . TRP A 1 180 ? -6.285 -2.373 -10.364 1.00 91.06 180 TRP A N 1
ATOM 1447 C CA . TRP A 1 180 ? -5.850 -2.650 -11.734 1.00 91.06 180 TRP A CA 1
ATOM 1448 C C . TRP A 1 180 ? -4.979 -3.909 -11.810 1.00 91.06 180 TRP A C 1
ATOM 1450 O O . TRP A 1 180 ? -5.161 -4.731 -12.705 1.00 91.06 180 TRP A O 1
ATOM 1460 N N . LEU A 1 181 ? -4.078 -4.102 -10.839 1.00 89.44 181 LEU A N 1
ATOM 1461 C CA . LEU A 1 181 ? -3.282 -5.328 -10.727 1.00 89.44 181 LEU A CA 1
ATOM 1462 C C . LEU A 1 181 ? -4.160 -6.555 -10.442 1.00 89.44 181 LEU A C 1
ATOM 1464 O O . LEU A 1 181 ? -4.012 -7.567 -11.119 1.00 89.44 181 LEU A O 1
ATOM 1468 N N . LEU A 1 182 ? -5.114 -6.446 -9.513 1.00 91.69 182 LEU A N 1
ATOM 1469 C CA . LEU A 1 182 ? -6.058 -7.520 -9.187 1.00 91.69 182 LEU A CA 1
ATOM 1470 C C . LEU A 1 182 ? -6.878 -7.937 -10.415 1.00 91.69 182 LEU A C 1
ATOM 1472 O O . LEU A 1 182 ? -7.022 -9.130 -10.672 1.00 91.69 182 LEU A O 1
ATOM 1476 N N . GLN A 1 183 ? -7.343 -6.976 -11.220 1.00 90.50 183 GLN A N 1
ATOM 1477 C CA . GLN A 1 183 ? -8.056 -7.262 -12.466 1.00 90.50 183 GLN A CA 1
ATOM 1478 C C . GLN A 1 183 ? -7.167 -8.009 -13.472 1.00 90.50 183 GLN A C 1
ATOM 1480 O O . GLN A 1 183 ? -7.621 -8.956 -14.108 1.00 90.50 183 GLN A O 1
ATOM 1485 N N . LYS A 1 184 ? -5.888 -7.627 -13.601 1.00 86.81 184 LYS A N 1
ATOM 1486 C CA . LYS A 1 184 ? -4.922 -8.333 -14.464 1.00 86.81 184 LYS A CA 1
ATOM 1487 C C . LYS A 1 184 ? -4.659 -9.772 -14.018 1.00 86.81 184 LYS A C 1
ATOM 1489 O O . LYS A 1 184 ? -4.334 -10.608 -14.853 1.00 86.81 184 LYS A O 1
ATOM 1494 N N . GLU A 1 185 ? -4.822 -10.060 -12.732 1.00 88.75 185 GLU A N 1
ATOM 1495 C CA . GLU A 1 185 ? -4.725 -11.408 -12.164 1.00 88.75 185 GLU A CA 1
ATOM 1496 C C . GLU A 1 185 ? -6.047 -12.198 -12.225 1.00 88.75 185 GLU A C 1
ATOM 1498 O O . GLU A 1 185 ? -6.079 -13.350 -11.798 1.00 88.75 185 GLU A O 1
ATOM 1503 N N . GLY A 1 186 ? -7.132 -11.608 -12.742 1.00 90.69 186 GLY A N 1
ATOM 1504 C CA . GLY A 1 186 ? -8.461 -12.230 -12.796 1.00 90.69 186 GLY A CA 1
ATOM 1505 C C . GLY A 1 186 ? -9.264 -12.152 -11.489 1.00 90.69 186 GLY A C 1
ATOM 1506 O O . GLY A 1 186 ? -10.315 -12.777 -11.384 1.00 90.69 186 GLY A O 1
ATOM 1507 N N . ASN A 1 187 ? -8.806 -11.382 -10.494 1.00 92.50 187 ASN A N 1
ATOM 1508 C CA . ASN A 1 187 ? -9.510 -11.150 -9.226 1.00 92.50 187 ASN A CA 1
ATOM 1509 C C . ASN A 1 187 ? -10.514 -9.987 -9.369 1.00 92.50 187 ASN A C 1
ATOM 1511 O O . ASN A 1 187 ? -10.321 -8.907 -8.802 1.00 92.50 187 ASN A O 1
ATOM 1515 N N . GLU A 1 188 ? -11.548 -10.171 -10.194 1.00 92.69 188 GLU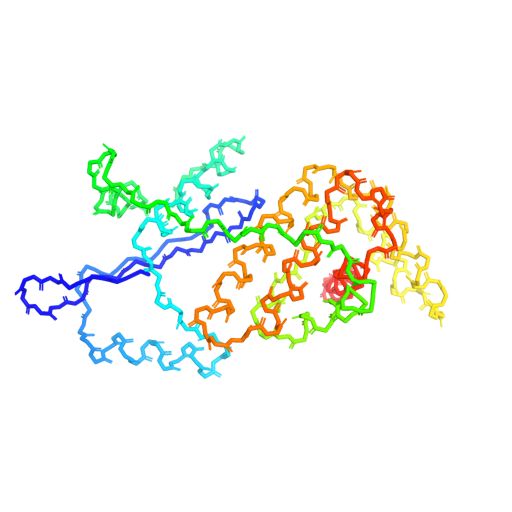 A N 1
ATOM 1516 C CA . GLU A 1 188 ? -12.474 -9.094 -10.581 1.00 92.69 188 GLU A CA 1
ATOM 1517 C C . GLU A 1 188 ? -13.267 -8.515 -9.403 1.00 92.69 188 GLU A C 1
ATOM 1519 O O . GLU A 1 188 ? -13.439 -7.296 -9.314 1.00 92.69 188 GLU A O 1
ATOM 1524 N N . GLU A 1 189 ? -13.715 -9.359 -8.472 1.00 93.56 189 GLU A N 1
ATOM 1525 C CA . GLU A 1 189 ? -14.520 -8.905 -7.337 1.00 93.56 189 GLU A CA 1
ATOM 1526 C C . GLU A 1 189 ? -13.689 -8.059 -6.368 1.00 93.56 189 GLU A C 1
ATOM 1528 O O . GLU A 1 189 ? -14.092 -6.959 -5.988 1.00 93.56 189 GLU A O 1
ATOM 1533 N N . GLU A 1 190 ? -12.480 -8.493 -6.016 1.00 94.94 190 GLU A N 1
ATOM 1534 C CA . GLU A 1 190 ? -11.597 -7.698 -5.166 1.00 94.94 190 GLU A CA 1
ATOM 1535 C C . GLU A 1 190 ? -11.105 -6.431 -5.861 1.00 94.94 190 GLU A C 1
ATOM 1537 O O . GLU A 1 190 ? -10.958 -5.397 -5.204 1.00 94.94 190 GLU A O 1
ATOM 1542 N N . ALA A 1 191 ? -10.899 -6.470 -7.181 1.00 94.06 191 ALA A N 1
ATOM 1543 C CA . ALA A 1 191 ? -10.626 -5.268 -7.959 1.00 94.06 191 ALA A CA 1
ATOM 1544 C C . ALA A 1 191 ? -11.783 -4.262 -7.837 1.00 94.06 191 ALA A C 1
ATOM 1546 O O . ALA A 1 191 ? -11.549 -3.092 -7.522 1.00 94.06 191 ALA A O 1
ATOM 1547 N N . ARG A 1 192 ? -13.032 -4.718 -7.993 1.00 94.19 192 ARG A N 1
ATOM 1548 C CA . ARG A 1 192 ? -14.244 -3.897 -7.837 1.00 94.19 192 ARG A CA 1
ATOM 1549 C C . ARG A 1 192 ? -14.357 -3.305 -6.432 1.00 94.19 192 ARG A C 1
ATOM 1551 O O . ARG A 1 192 ? -14.579 -2.103 -6.286 1.00 94.19 192 ARG A O 1
ATOM 1558 N N . VAL A 1 193 ? -14.141 -4.113 -5.395 1.00 95.94 193 VAL A N 1
ATOM 1559 C CA . VAL A 1 193 ? -14.162 -3.662 -3.993 1.00 95.94 193 VAL A CA 1
ATOM 1560 C C . VAL A 1 193 ? -13.050 -2.639 -3.718 1.00 95.94 193 VAL A C 1
ATOM 1562 O O . VAL A 1 193 ? -13.280 -1.645 -3.025 1.00 95.94 193 VAL A O 1
ATOM 1565 N N . ALA A 1 194 ? -11.859 -2.815 -4.296 1.00 96.06 194 ALA A N 1
ATOM 1566 C CA . ALA A 1 194 ? -10.769 -1.849 -4.181 1.00 96.06 194 ALA A CA 1
ATOM 1567 C C . ALA A 1 194 ? -11.079 -0.521 -4.902 1.00 96.06 194 ALA A C 1
ATOM 1569 O O . ALA A 1 194 ? -10.787 0.545 -4.350 1.00 96.06 194 ALA A O 1
ATOM 1570 N N . VAL A 1 195 ? -11.731 -0.550 -6.073 1.00 95.25 195 VAL A N 1
ATOM 1571 C CA . VAL A 1 195 ? -12.244 0.663 -6.745 1.00 95.25 195 VAL A CA 1
ATOM 1572 C C . VAL A 1 195 ? -13.303 1.357 -5.890 1.00 95.25 195 VAL A C 1
ATOM 1574 O O . VAL A 1 195 ? -13.254 2.578 -5.738 1.00 95.25 195 VAL A O 1
ATOM 1577 N N . LEU A 1 196 ? -14.228 0.614 -5.279 1.00 95.00 196 LEU A N 1
ATOM 1578 C CA . LEU A 1 196 ? -15.243 1.177 -4.382 1.00 95.00 196 LEU A CA 1
ATOM 1579 C C . LEU A 1 196 ? -14.612 1.851 -3.159 1.00 95.00 196 LEU A C 1
ATOM 1581 O O . LEU A 1 196 ? -14.954 2.991 -2.844 1.00 95.00 196 LEU A O 1
ATOM 1585 N N . ALA A 1 197 ? -13.642 1.196 -2.517 1.00 96.31 197 ALA A N 1
ATOM 1586 C CA . ALA A 1 197 ? -12.877 1.781 -1.419 1.00 96.31 197 ALA A CA 1
ATOM 1587 C C . ALA A 1 197 ? -12.120 3.045 -1.863 1.00 96.31 197 ALA A C 1
ATOM 1589 O O . ALA A 1 197 ? -12.097 4.044 -1.153 1.00 96.31 197 ALA A O 1
ATOM 1590 N N . ALA A 1 198 ? -11.534 3.054 -3.063 1.00 95.44 198 ALA A N 1
ATOM 1591 C CA . ALA A 1 198 ? -10.902 4.255 -3.603 1.00 95.44 198 ALA A CA 1
ATOM 1592 C C . ALA A 1 198 ? -11.926 5.382 -3.830 1.00 95.44 198 ALA A C 1
ATOM 1594 O O . ALA A 1 198 ? -11.670 6.540 -3.493 1.00 95.44 198 ALA A O 1
ATOM 1595 N N . THR A 1 199 ? -13.086 5.042 -4.390 1.00 93.75 199 THR A N 1
ATOM 1596 C CA . THR A 1 199 ? -14.159 5.988 -4.719 1.00 93.75 199 THR A CA 1
ATOM 1597 C C . THR A 1 199 ? -14.699 6.637 -3.450 1.00 93.75 199 THR A C 1
ATOM 1599 O O . THR A 1 199 ? -14.799 7.856 -3.381 1.00 93.75 199 THR A O 1
ATOM 1602 N N . ALA A 1 200 ? -14.903 5.861 -2.383 1.00 94.25 200 ALA A N 1
ATOM 1603 C CA . ALA A 1 200 ? -15.368 6.351 -1.085 1.00 94.25 200 ALA A CA 1
ATOM 1604 C C . ALA A 1 200 ? -14.421 7.367 -0.406 1.00 94.25 200 ALA A C 1
ATOM 1606 O O . ALA A 1 200 ? -14.845 8.079 0.504 1.00 94.25 200 ALA A O 1
ATOM 1607 N N . LEU A 1 201 ? -13.167 7.491 -0.862 1.00 93.56 201 LEU A N 1
ATOM 1608 C CA . LEU A 1 201 ? -12.223 8.527 -0.417 1.00 93.56 201 LEU A CA 1
ATOM 1609 C C . LEU A 1 201 ? -12.376 9.864 -1.168 1.00 93.56 201 LEU A C 1
ATOM 1611 O O . LEU A 1 201 ? -11.671 10.830 -0.849 1.00 93.56 201 LEU A O 1
ATOM 1615 N N . LEU A 1 202 ? -13.248 9.954 -2.179 1.00 89.06 202 LEU A N 1
ATOM 1616 C CA . LEU A 1 202 ? -13.574 11.221 -2.835 1.00 89.06 202 LEU A CA 1
ATOM 1617 C C . LEU A 1 202 ? -14.386 12.127 -1.907 1.00 89.06 202 LEU A C 1
ATOM 1619 O O . LEU A 1 202 ? -15.271 11.698 -1.168 1.00 89.06 202 LEU A O 1
ATOM 1623 N N . ARG A 1 203 ? -14.123 13.435 -1.999 1.00 82.06 203 ARG A N 1
ATOM 1624 C CA . ARG A 1 203 ? -14.800 14.446 -1.171 1.00 82.06 203 ARG A CA 1
ATOM 1625 C C . ARG A 1 203 ? -16.300 14.535 -1.453 1.00 82.06 203 ARG A C 1
ATOM 1627 O O . ARG A 1 203 ? -17.052 14.914 -0.560 1.00 82.06 203 ARG A O 1
ATOM 1634 N N . GLU A 1 204 ? -16.714 14.202 -2.671 1.00 83.44 204 GLU A N 1
ATOM 1635 C CA . GLU A 1 204 ? -18.105 14.252 -3.134 1.00 83.44 204 GLU A CA 1
ATOM 1636 C C . GLU A 1 204 ? -19.024 13.342 -2.317 1.00 83.44 204 GLU A C 1
ATOM 1638 O O . GLU A 1 204 ? -20.153 13.726 -2.023 1.00 83.44 204 GLU A O 1
ATOM 1643 N N . HIS A 1 205 ? -18.520 12.196 -1.856 1.00 82.50 205 HIS A N 1
ATOM 1644 C CA . HIS A 1 205 ? -19.318 11.242 -1.085 1.00 82.50 205 HIS A CA 1
ATOM 1645 C C . HIS A 1 205 ? -19.437 11.584 0.402 1.00 82.50 205 HIS A C 1
ATOM 1647 O O . HIS A 1 205 ? -20.258 10.988 1.092 1.00 82.50 205 HIS A O 1
ATOM 1653 N N . ARG A 1 206 ? -18.647 12.546 0.906 1.00 84.62 206 ARG A N 1
ATOM 1654 C CA . ARG A 1 206 ? -18.711 13.061 2.290 1.00 84.62 206 ARG A CA 1
ATOM 1655 C C . ARG A 1 206 ? -18.682 11.984 3.388 1.00 84.62 206 ARG A C 1
ATOM 1657 O O . ARG A 1 206 ? -19.162 12.234 4.490 1.00 84.62 206 ARG A O 1
ATOM 1664 N N . ILE A 1 207 ? -18.103 10.813 3.116 1.00 89.75 207 ILE A N 1
ATOM 1665 C CA . ILE A 1 207 ? -17.927 9.756 4.115 1.00 89.75 207 ILE A CA 1
ATOM 1666 C C . ILE A 1 207 ? -16.786 10.177 5.054 1.00 89.75 207 ILE A C 1
ATOM 1668 O O . ILE A 1 207 ? -15.666 10.385 4.578 1.00 89.75 207 ILE A O 1
ATOM 1672 N N . PRO A 1 208 ? -17.028 10.313 6.372 1.00 93.75 208 PRO A N 1
ATOM 1673 C CA . PRO A 1 208 ? -15.956 10.558 7.332 1.00 93.75 208 PRO A CA 1
ATOM 1674 C C . PRO A 1 208 ? -14.943 9.408 7.311 1.00 93.75 208 PRO A C 1
ATOM 1676 O O . PRO A 1 208 ? -15.328 8.243 7.180 1.00 93.75 208 PRO A O 1
ATOM 1679 N N . TYR A 1 209 ? -13.649 9.700 7.443 1.00 94.50 209 TYR A N 1
ATOM 1680 C CA . TYR A 1 209 ? -12.601 8.679 7.321 1.00 94.50 209 TYR A CA 1
ATOM 1681 C C . TYR A 1 209 ? -12.747 7.564 8.358 1.00 94.50 209 TYR A C 1
ATOM 1683 O O . TYR A 1 209 ? -12.553 6.392 8.044 1.00 94.50 209 TYR A O 1
ATOM 1691 N N . GLU A 1 210 ? -13.174 7.910 9.568 1.00 94.88 210 GLU A N 1
ATOM 1692 C CA . GLU A 1 210 ? -13.485 6.980 10.643 1.00 94.88 210 GLU A CA 1
ATOM 1693 C C . GLU A 1 210 ? -14.697 6.091 10.348 1.00 94.88 210 GLU A C 1
ATOM 1695 O O . GLU A 1 210 ? -14.876 5.087 11.023 1.00 94.88 210 GLU A O 1
ATOM 1700 N N . LYS A 1 211 ? -15.533 6.405 9.356 1.00 95.06 211 LYS A N 1
ATOM 1701 C CA . LYS A 1 211 ? -16.643 5.542 8.919 1.00 95.06 211 LYS A CA 1
ATOM 1702 C C . LYS A 1 211 ? -16.288 4.685 7.705 1.00 95.06 211 LYS A C 1
ATOM 1704 O O . LYS A 1 211 ? -17.075 3.824 7.328 1.00 95.06 211 LYS A O 1
ATOM 1709 N N . HIS A 1 212 ? -15.112 4.874 7.112 1.00 96.19 212 HIS A N 1
ATOM 1710 C CA . HIS A 1 212 ? -14.682 4.116 5.946 1.00 96.19 212 HIS A CA 1
ATOM 1711 C C . HIS A 1 212 ? -14.160 2.719 6.354 1.00 96.19 212 HIS A C 1
ATOM 1713 O O . HIS A 1 212 ? -13.110 2.639 6.998 1.00 96.19 212 HIS A O 1
ATOM 1719 N N . PRO A 1 213 ? -14.787 1.602 5.924 1.00 96.69 213 PRO A N 1
ATOM 1720 C CA . PRO A 1 213 ? -14.452 0.255 6.413 1.00 96.69 213 PRO A CA 1
ATOM 1721 C C . PRO A 1 213 ? -12.992 -0.152 6.168 1.00 96.69 213 PRO A C 1
ATOM 1723 O O . PRO A 1 213 ? -12.294 -0.532 7.107 1.00 96.69 213 PRO A O 1
ATOM 1726 N N . PHE A 1 214 ? -12.483 0.032 4.941 1.00 97.50 214 PHE A N 1
ATOM 1727 C CA . PHE A 1 214 ? -11.063 -0.194 4.638 1.00 97.50 214 PHE A CA 1
ATOM 1728 C C . PHE A 1 214 ? -10.113 0.632 5.522 1.00 97.50 214 PHE A C 1
ATOM 1730 O O . PHE A 1 214 ? -9.135 0.092 6.030 1.00 97.50 214 PHE A O 1
ATOM 1737 N N . LEU A 1 215 ? -10.387 1.930 5.736 1.00 97.00 215 LEU A N 1
ATOM 1738 C CA . LEU A 1 215 ? -9.520 2.779 6.559 1.00 97.00 215 LEU A CA 1
ATOM 1739 C C . LEU A 1 215 ? -9.521 2.355 8.025 1.00 97.00 215 LEU A C 1
ATOM 1741 O O . LEU A 1 215 ? -8.455 2.353 8.631 1.00 97.00 215 LEU A O 1
ATOM 1745 N N . ARG A 1 216 ? -10.674 1.969 8.587 1.00 97.75 216 ARG A N 1
ATOM 1746 C CA . ARG A 1 216 ? -10.754 1.447 9.963 1.00 97.75 216 ARG A CA 1
ATOM 1747 C C . ARG A 1 216 ? -9.921 0.183 10.130 1.00 97.75 216 ARG A C 1
ATOM 1749 O O . ARG A 1 216 ? -9.129 0.086 11.063 1.00 97.75 216 ARG A O 1
ATOM 1756 N N . ALA A 1 217 ? -10.052 -0.758 9.199 1.00 97.81 217 ALA A N 1
ATOM 1757 C CA . ALA A 1 217 ? -9.286 -1.997 9.240 1.00 97.81 217 ALA A CA 1
ATOM 1758 C C . ALA A 1 217 ? -7.778 -1.743 9.039 1.00 97.81 217 ALA A C 1
ATOM 1760 O O . ALA A 1 217 ? -6.946 -2.339 9.721 1.00 97.81 217 ALA A O 1
ATOM 1761 N N . LEU A 1 218 ? -7.409 -0.795 8.168 1.00 97.44 218 LEU A N 1
ATOM 1762 C CA . LEU A 1 218 ? -6.015 -0.402 7.953 1.00 97.44 218 LEU A CA 1
ATOM 1763 C C . LEU A 1 218 ? -5.433 0.327 9.175 1.00 97.44 218 LEU A C 1
ATOM 1765 O O . LEU A 1 218 ? -4.274 0.103 9.523 1.00 97.44 218 LEU A O 1
ATOM 1769 N N . ALA A 1 219 ? -6.228 1.167 9.840 1.00 96.69 219 ALA A N 1
ATOM 1770 C CA . ALA A 1 219 ? -5.879 1.835 11.091 1.00 96.69 219 ALA A CA 1
ATOM 1771 C C . ALA A 1 219 ? -5.609 0.825 12.207 1.00 96.69 219 ALA A C 1
ATOM 1773 O O . ALA A 1 219 ? -4.538 0.876 12.806 1.00 96.69 219 ALA A O 1
ATOM 1774 N N . ARG A 1 220 ? -6.522 -0.134 12.414 1.00 97.00 220 ARG A N 1
ATOM 1775 C CA . ARG A 1 220 ? -6.341 -1.250 13.355 1.00 97.00 220 ARG A CA 1
ATOM 1776 C C . ARG A 1 220 ? -5.023 -1.973 13.110 1.00 97.00 220 ARG A C 1
ATOM 1778 O O . ARG A 1 220 ? -4.168 -1.998 13.986 1.00 97.00 220 ARG A O 1
ATOM 1785 N N . LYS A 1 221 ? -4.825 -2.462 11.884 1.00 96.06 221 LYS A N 1
ATOM 1786 C CA . LYS A 1 221 ? -3.602 -3.164 11.481 1.00 96.06 221 LYS A CA 1
ATOM 1787 C C . LYS A 1 221 ? -2.340 -2.326 11.718 1.00 96.06 221 LYS A C 1
ATOM 1789 O O . LYS A 1 221 ? -1.285 -2.858 12.051 1.00 96.06 221 LYS A O 1
ATOM 1794 N N . THR A 1 222 ? -2.430 -1.011 11.520 1.00 94.44 222 THR A N 1
ATOM 1795 C CA . THR A 1 222 ? -1.309 -0.096 11.765 1.00 94.44 222 THR A CA 1
ATOM 1796 C C . THR A 1 222 ? -1.011 0.038 13.256 1.00 94.44 222 THR A C 1
ATOM 1798 O O . THR A 1 222 ? 0.153 -0.048 13.631 1.00 94.44 222 THR A O 1
ATOM 1801 N N . LEU A 1 223 ? -2.029 0.192 14.106 1.00 94.75 223 LEU A N 1
ATOM 1802 C CA . LEU A 1 223 ? -1.856 0.257 15.561 1.00 94.75 223 LEU A CA 1
ATOM 1803 C C . LEU A 1 223 ? -1.315 -1.057 16.129 1.00 94.75 223 LEU A C 1
ATOM 1805 O O . LEU A 1 223 ? -0.398 -1.022 16.939 1.00 94.75 223 LEU A O 1
ATOM 1809 N N . GLU A 1 224 ? -1.804 -2.201 15.649 1.00 94.12 224 GLU A N 1
ATOM 1810 C CA . GLU A 1 224 ? -1.288 -3.524 16.021 1.00 94.12 224 GLU A CA 1
ATOM 1811 C C . GLU A 1 224 ? 0.200 -3.672 15.681 1.00 94.12 224 GLU A C 1
ATOM 1813 O O . GLU A 1 224 ? 0.986 -4.113 16.516 1.00 94.12 224 GLU A O 1
ATOM 1818 N N . ALA A 1 225 ? 0.607 -3.260 14.476 1.00 91.75 225 ALA A N 1
ATOM 1819 C CA . ALA A 1 225 ? 2.006 -3.319 14.062 1.00 91.75 225 ALA A CA 1
ATOM 1820 C C . ALA A 1 225 ? 2.900 -2.357 14.860 1.00 91.75 225 ALA A C 1
ATOM 1822 O O . ALA A 1 225 ? 4.013 -2.726 15.232 1.00 91.75 225 ALA A O 1
ATOM 1823 N N . LEU A 1 226 ? 2.420 -1.142 15.146 1.00 89.88 226 LEU A N 1
ATOM 1824 C CA . LEU A 1 226 ? 3.143 -0.187 15.988 1.00 89.88 226 LEU A CA 1
ATOM 1825 C C . LEU A 1 226 ? 3.297 -0.710 17.420 1.00 89.88 226 LEU A C 1
ATOM 1827 O O . LEU A 1 226 ? 4.386 -0.646 17.981 1.00 89.88 226 LEU A O 1
ATOM 1831 N N . ALA A 1 227 ? 2.231 -1.260 17.995 1.00 89.94 227 ALA A N 1
ATOM 1832 C CA . ALA A 1 227 ? 2.230 -1.839 19.331 1.00 89.94 227 ALA A CA 1
ATOM 1833 C C . ALA A 1 227 ? 3.212 -3.017 19.452 1.00 89.94 227 ALA A C 1
ATOM 1835 O O . ALA A 1 227 ? 3.981 -3.073 20.410 1.00 89.94 227 ALA A O 1
ATOM 1836 N N . ALA A 1 228 ? 3.241 -3.913 18.459 1.00 89.44 228 ALA A N 1
ATOM 1837 C CA . ALA A 1 228 ? 4.209 -5.008 18.408 1.00 89.44 228 ALA A CA 1
ATOM 1838 C C . ALA A 1 228 ? 5.657 -4.490 18.354 1.00 89.44 228 ALA A C 1
ATOM 1840 O O . ALA A 1 228 ? 6.509 -4.955 19.107 1.00 89.44 228 ALA A O 1
ATOM 1841 N N . PHE A 1 229 ? 5.922 -3.470 17.530 1.00 85.75 229 PHE A N 1
ATOM 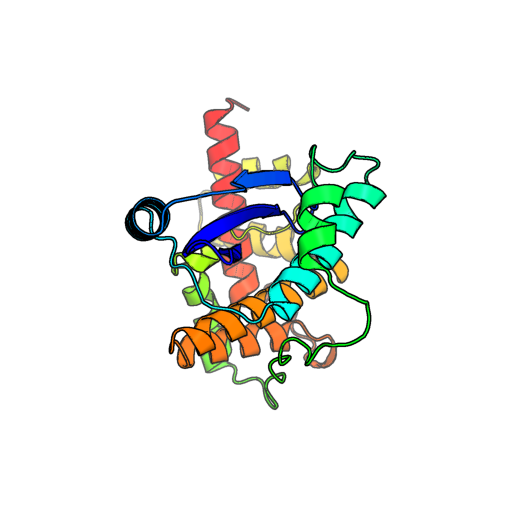1842 C CA . PHE A 1 229 ? 7.243 -2.843 17.450 1.00 85.75 229 PHE A CA 1
ATOM 1843 C C . PHE A 1 229 ? 7.669 -2.193 18.779 1.00 85.75 229 PHE A C 1
ATOM 1845 O O . PHE A 1 229 ? 8.822 -2.326 19.183 1.00 85.75 229 PHE A O 1
ATOM 1852 N N . HIS A 1 230 ? 6.746 -1.534 19.487 1.00 81.38 230 HIS A N 1
ATOM 1853 C CA . HIS A 1 230 ? 6.999 -0.964 20.816 1.00 81.38 230 HIS A CA 1
ATOM 1854 C C . HIS A 1 230 ? 7.382 -2.034 21.850 1.00 81.38 230 HIS A C 1
ATOM 1856 O O . HIS A 1 230 ? 8.367 -1.868 22.570 1.00 81.38 230 HIS A O 1
ATOM 1862 N N . GLN A 1 231 ? 6.663 -3.162 21.875 1.00 82.12 231 GLN A N 1
ATOM 1863 C CA . GLN A 1 231 ? 6.980 -4.284 22.766 1.00 82.12 231 GLN A CA 1
ATOM 1864 C C . GLN A 1 231 ? 8.361 -4.889 22.478 1.00 82.12 231 GLN A C 1
ATOM 1866 O O . GLN A 1 231 ? 9.104 -5.178 23.413 1.00 82.12 231 GLN A O 1
ATOM 1871 N N . GLU A 1 232 ? 8.723 -5.057 21.202 1.00 80.25 232 GLU A N 1
ATOM 1872 C CA . GLU A 1 232 ? 10.037 -5.578 20.794 1.00 80.25 232 GLU A CA 1
ATOM 1873 C C . GLU A 1 232 ? 11.186 -4.610 21.119 1.00 80.25 232 GLU A C 1
ATOM 1875 O O . GLU A 1 232 ? 12.289 -5.046 21.450 1.00 80.25 232 GLU A O 1
ATOM 1880 N N . ALA A 1 233 ? 10.931 -3.301 21.054 1.00 75.44 233 ALA A N 1
ATOM 1881 C CA . ALA A 1 233 ? 11.911 -2.264 21.365 1.00 75.44 233 ALA A CA 1
ATOM 1882 C C . ALA A 1 233 ? 12.105 -2.021 22.877 1.00 75.44 233 ALA A C 1
ATOM 1884 O O . ALA A 1 233 ? 13.048 -1.326 23.255 1.00 75.44 233 ALA A O 1
ATOM 1885 N N . GLY A 1 234 ? 11.240 -2.578 23.736 1.00 65.38 234 GLY A N 1
ATOM 1886 C CA . GLY A 1 234 ? 11.267 -2.344 25.184 1.00 65.38 234 GLY A CA 1
ATOM 1887 C C . GLY A 1 234 ? 10.942 -0.897 25.580 1.00 65.38 234 GLY A C 1
ATOM 1888 O O . GLY A 1 234 ? 11.455 -0.425 26.596 1.00 65.38 234 GLY A O 1
ATOM 1889 N N . LEU A 1 235 ? 10.147 -0.201 24.755 1.00 51.97 235 LEU A N 1
ATOM 1890 C CA . LEU A 1 235 ? 9.752 1.205 24.914 1.00 51.97 235 LEU A CA 1
ATOM 1891 C C . LEU A 1 235 ? 8.319 1.353 25.423 1.00 51.97 235 LEU A C 1
ATOM 1893 O O . LEU A 1 235 ? 7.416 0.730 24.817 1.00 51.97 235 LEU A O 1
#